Protein 4R62 (pdb70)

Secondary structure (DSSP, 8-state):
--HHHHHHHHHHHHHHHSPPTTEEEEEETTEEEEEEEEEE--TTSTTTT-EEEEEEE--TTTTTSPPEEEESS----TTB-TTSBB--GGGTTT--TT--HHHHHHHHHHHHHS--TTS-SSHHHHHHHHH-HHHHHHHHHHHHHHHH-/--EEEEEEETTS-EEEEEE-TT-BHHHHHHHHHHHH---GGGEEEEETTEEPPTT-BTGGGT--TT-EEEEEE-SS--

Radius of gyration: 20.95 Å; Cα contacts (8 Å, |Δi|>4): 422; chains: 2; bounding box: 38×42×64 Å

Organism: Saccharomyces cerevisiae (strain ATCC 204508 / S288c) (NCBI:txid559292)

Structure (mmCIF, N/CA/C/O backbone):
data_4R62
#
_entry.id   4R62
#
_cell.length_a   33.666
_cell.length_b   58.412
_cell.length_c   115.722
_cell.angle_alpha   90.00
_cell.angle_beta   90.00
_cell.angle_gamma   90.00
#
_symmetry.space_group_name_H-M   'P 21 21 21'
#
loop_
_entity.id
_entity.type
_entity.pdbx_description
1 polymer 'Ubiquitin-conjugating enzyme E2 2'
2 polymer 'Ubiquitin-40S ribosomal protein S27a'
3 non-polymer 'ACETATE ION'
4 water water
#
loop_
_atom_site.group_PDB
_atom_site.id
_atom_site.type_symbol
_atom_site.label_atom_id
_atom_site.label_alt_id
_atom_site.label_comp_id
_atom_site.label_asym_id
_atom_site.label_entity_id
_atom_site.label_seq_id
_atom_site.pdbx_PDB_ins_code
_atom_site.Cartn_x
_atom_site.Cartn_y
_atom_site.Cartn_z
_atom_site.occupancy
_atom_site.B_iso_or_equiv
_atom_site.auth_seq_id
_atom_site.auth_comp_id
_atom_site.auth_asym_id
_atom_site.auth_atom_id
_atom_site.pdbx_PDB_model_num
ATOM 1 N N . SER A 1 2 ? 5.494 -0.442 14.060 1.00 97.48 2 SER A N 1
ATOM 2 C CA . SER A 1 2 ? 5.742 -0.438 12.623 1.00 101.96 2 SER A CA 1
ATOM 3 C C . SER A 1 2 ? 5.346 0.890 11.963 1.00 105.40 2 SER A C 1
ATOM 4 O O . SER A 1 2 ? 4.736 1.755 12.604 1.00 103.58 2 SER A O 1
ATOM 7 N N . THR A 1 3 ? 5.691 1.018 10.678 1.00 101.26 3 THR A N 1
ATOM 8 C CA . THR A 1 3 ? 5.605 2.266 9.901 1.00 91.44 3 THR A CA 1
ATOM 9 C C . THR A 1 3 ? 4.300 3.075 9.994 1.00 91.40 3 THR A C 1
ATOM 10 O O . THR A 1 3 ? 3.212 2.511 10.106 1.00 92.58 3 THR A O 1
ATOM 14 N N . PRO A 1 4 ? 4.421 4.413 9.938 1.00 88.72 4 PRO A N 1
ATOM 15 C CA . PRO A 1 4 ? 3.317 5.381 9.848 1.00 87.45 4 PRO A CA 1
ATOM 16 C C . PRO A 1 4 ? 2.371 5.086 8.684 1.00 90.26 4 PRO A C 1
ATOM 17 O O . PRO A 1 4 ? 1.143 5.116 8.843 1.00 89.78 4 PRO A O 1
ATOM 21 N N . ALA A 1 5 ? 2.951 4.837 7.512 1.00 88.76 5 ALA A N 1
ATOM 22 C CA . ALA A 1 5 ? 2.183 4.449 6.338 1.00 81.55 5 ALA A CA 1
ATOM 23 C C . ALA A 1 5 ? 1.344 3.206 6.620 1.00 82.88 5 ALA A C 1
ATOM 24 O O . ALA A 1 5 ? 0.136 3.218 6.387 1.00 80.15 5 ALA A O 1
ATOM 26 N N . ARG A 1 6 ? 1.972 2.148 7.137 1.00 82.10 6 ARG A N 1
ATOM 27 C CA . ARG A 1 6 ? 1.246 0.921 7.469 1.00 82.43 6 ARG A CA 1
ATOM 28 C C . ARG A 1 6 ? 0.164 1.176 8.521 1.00 86.36 6 ARG A C 1
ATOM 29 O O . ARG A 1 6 ? -0.860 0.489 8.554 1.00 83.99 6 ARG A O 1
ATOM 37 N N . ARG A 1 7 ? 0.392 2.180 9.364 1.00 86.04 7 ARG A N 1
ATOM 38 C CA . ARG A 1 7 ? -0.553 2.537 10.414 1.00 85.81 7 ARG A CA 1
ATOM 39 C C . ARG A 1 7 ? -1.738 3.290 9.834 1.00 84.19 7 ARG A C 1
ATOM 40 O O . ARG A 1 7 ? -2.891 2.966 10.116 1.00 82.54 7 ARG A O 1
ATOM 42 N N . ARG A 1 8 ? -1.440 4.308 9.033 1.00 82.17 8 ARG A N 1
ATOM 43 C CA . ARG A 1 8 ? -2.455 5.051 8.310 1.00 80.44 8 ARG A CA 1
ATOM 44 C C . ARG A 1 8 ? -3.298 4.125 7.442 1.00 77.36 8 ARG A C 1
ATOM 45 O O . ARG A 1 8 ? -4.506 4.320 7.288 1.00 72.53 8 ARG A O 1
ATOM 53 N N . LEU A 1 9 ? -2.651 3.111 6.879 1.00 77.21 9 LEU A N 1
ATOM 54 C CA . LEU A 1 9 ? -3.317 2.242 5.924 1.00 77.83 9 LEU A CA 1
ATOM 55 C C . LEU A 1 9 ? -4.272 1.296 6.617 1.00 77.06 9 LEU A C 1
ATOM 56 O O . LEU A 1 9 ? -5.299 0.933 6.054 1.00 74.51 9 LEU A O 1
ATOM 61 N N . MET A 1 10 ? -3.950 0.910 7.844 1.00 77.70 10 MET A N 1
ATOM 62 C CA . MET A 1 10 ? -4.834 0.011 8.575 1.00 81.07 10 MET A CA 1
ATOM 63 C C . MET A 1 10 ? -6.082 0.768 9.053 1.00 80.38 10 MET A C 1
ATOM 64 O O . MET A 1 10 ? -7.175 0.210 9.108 1.00 77.08 10 MET A O 1
ATOM 69 N N . ARG A 1 11 ? -5.910 2.051 9.362 1.00 81.90 11 ARG A N 1
ATOM 70 C CA . ARG A 1 11 ? -7.041 2.953 9.575 1.00 79.21 11 ARG A CA 1
ATOM 71 C C . ARG A 1 11 ? -7.951 2.986 8.344 1.00 77.85 11 ARG A C 1
ATOM 72 O O . ARG A 1 11 ? -9.159 2.758 8.455 1.00 78.06 11 ARG A O 1
ATOM 80 N N . ASP A 1 12 ? -7.374 3.260 7.173 1.00 77.60 12 ASP A N 1
ATOM 81 C CA . ASP A 1 12 ? -8.149 3.280 5.931 1.00 71.42 12 ASP A CA 1
ATOM 82 C C . ASP A 1 12 ? -8.892 1.967 5.764 1.00 69.38 12 ASP A C 1
ATOM 83 O O . ASP A 1 12 ? -10.066 1.957 5.429 1.00 69.58 12 ASP A O 1
ATOM 88 N N . PHE A 1 13 ? -8.221 0.859 6.055 1.00 69.27 13 PHE A N 1
ATOM 89 C CA . PHE A 1 13 ? -8.851 -0.437 5.867 1.00 73.92 13 PHE A CA 1
ATOM 90 C C . PHE A 1 13 ? -10.030 -0.600 6.795 1.00 77.69 13 PHE A C 1
ATOM 91 O O . PHE A 1 13 ? -11.131 -0.933 6.345 1.00 77.99 13 PHE A O 1
ATOM 99 N N . LYS A 1 14 ? -9.784 -0.381 8.086 1.00 76.86 14 LYS A N 1
ATOM 100 C CA . LYS A 1 14 ? -10.828 -0.452 9.091 1.00 76.65 14 LYS A CA 1
ATOM 101 C C . LYS A 1 14 ? -12.008 0.385 8.625 1.00 77.45 14 LYS A C 1
ATOM 102 O O . LYS A 1 14 ? -13.153 -0.056 8.666 1.00 80.54 14 LYS A O 1
ATOM 104 N N . ARG A 1 15 ? -11.714 1.582 8.141 1.00 74.06 15 ARG A N 1
ATOM 105 C CA . ARG A 1 15 ? -12.737 2.411 7.526 1.00 77.71 15 ARG A CA 1
ATOM 106 C C . ARG A 1 15 ? -13.513 1.677 6.410 1.00 86.48 15 ARG A C 1
ATOM 107 O O . ARG A 1 15 ? -14.746 1.628 6.433 1.00 87.22 15 ARG A O 1
ATOM 115 N N . MET A 1 16 ? -12.806 1.096 5.445 1.00 80.41 16 MET A N 1
ATOM 116 C CA . MET A 1 16 ? -13.485 0.499 4.288 1.00 82.17 16 MET A CA 1
ATOM 117 C C . MET A 1 16 ? -14.219 -0.793 4.655 1.00 89.34 16 MET A C 1
ATOM 118 O O . MET A 1 16 ? -15.143 -1.231 3.951 1.00 89.22 16 MET A O 1
ATOM 123 N N . LYS A 1 17 ? -13.801 -1.394 5.764 1.00 87.17 17 LYS A N 1
ATOM 124 C CA . LYS A 1 17 ? -14.294 -2.698 6.171 1.00 84.48 17 LYS A CA 1
ATOM 125 C C . LYS A 1 17 ? -15.669 -2.586 6.841 1.00 93.04 17 LYS A C 1
ATOM 126 O O . LYS A 1 17 ? -16.466 -3.533 6.829 1.00 90.59 17 LYS A O 1
ATOM 132 N N . GLU A 1 18 ? -15.954 -1.422 7.416 1.00 91.08 18 GLU A N 1
ATOM 133 C CA . GLU A 1 18 ? -17.146 -1.277 8.250 1.00 92.99 18 GLU A CA 1
ATOM 134 C C . GLU A 1 18 ? -18.112 -0.201 7.752 1.00 92.49 18 GLU A C 1
ATOM 135 O O . GLU A 1 18 ? -19.332 -0.345 7.884 1.00 94.29 18 GLU A O 1
ATOM 141 N N . ASP A 1 19 ? -17.556 0.868 7.183 1.00 88.16 19 ASP A N 1
ATOM 142 C CA . ASP A 1 19 ? -18.333 2.037 6.777 1.00 90.50 19 ASP A CA 1
ATOM 143 C C . ASP A 1 19 ? -17.879 2.594 5.416 1.00 89.38 19 ASP A C 1
ATOM 144 O O . ASP A 1 19 ? -17.425 3.742 5.321 1.00 89.07 19 ASP A O 1
ATOM 146 N N . ALA A 1 20 ? -18.014 1.783 4.369 1.00 84.55 20 ALA A N 1
ATOM 147 C CA . ALA A 1 20 ? -17.554 2.158 3.033 1.00 85.46 20 ALA A CA 1
ATOM 148 C C . ALA A 1 20 ? -18.668 2.840 2.265 1.00 79.68 20 ALA A C 1
ATOM 149 O O . ALA A 1 20 ? -19.821 2.422 2.340 1.00 83.57 20 ALA A O 1
ATOM 151 N N . PRO A 1 21 ? -18.324 3.893 1.515 1.00 79.27 21 PRO A N 1
ATOM 152 C CA . PRO A 1 21 ? -19.282 4.679 0.732 1.00 75.44 21 PRO A CA 1
ATOM 153 C C . PRO A 1 21 ? -20.007 3.778 -0.240 1.00 79.34 21 PRO A C 1
ATOM 154 O O . PRO A 1 21 ? -19.519 2.684 -0.545 1.00 79.22 21 PRO A O 1
ATOM 158 N N . PRO A 1 22 ? -21.170 4.222 -0.717 1.00 77.92 22 PRO A N 1
ATOM 159 C CA . PRO A 1 22 ? -22.003 3.402 -1.595 1.00 76.83 22 PRO A CA 1
ATOM 160 C C . PRO A 1 22 ? -21.381 3.243 -2.979 1.00 75.12 22 PRO A C 1
ATOM 161 O O . PRO A 1 22 ? -20.886 4.215 -3.548 1.00 78.86 22 PRO A O 1
ATOM 165 N N . GLY A 1 23 ? -21.407 2.028 -3.513 1.00 74.43 23 GLY A N 1
ATOM 166 C CA . GLY A 1 23 ? -20.916 1.797 -4.860 1.00 74.20 23 GLY A CA 1
ATOM 167 C C . GLY A 1 23 ? -19.405 1.705 -4.972 1.00 70.65 23 GLY A C 1
ATOM 168 O O . GLY A 1 23 ? -18.861 1.591 -6.073 1.00 67.46 23 GLY A O 1
ATOM 169 N N . VAL A 1 24 ? -18.711 1.787 -3.838 1.00 70.62 24 VAL A N 1
ATOM 170 C CA . VAL A 1 24 ? -17.264 1.621 -3.851 1.00 68.16 24 VAL A CA 1
ATOM 171 C C . VAL A 1 24 ? -16.787 0.650 -2.769 1.00 69.37 24 VAL A C 1
ATOM 172 O O . VAL A 1 24 ? -17.408 0.519 -1.720 1.00 74.78 24 VAL A O 1
ATOM 176 N N . SER A 1 25 ? -15.692 -0.050 -3.043 1.00 65.07 25 SER A N 1
ATOM 177 C CA . SER A 1 25 ? -15.126 -0.969 -2.073 1.00 64.47 25 SER A CA 1
ATOM 178 C C . SER A 1 25 ? -13.658 -1.149 -2.396 1.00 64.47 25 SER A C 1
ATOM 179 O O . SER A 1 25 ? -13.228 -0.849 -3.503 1.00 66.51 25 SER A O 1
ATOM 182 N N . ALA A 1 26 ? -12.894 -1.655 -1.434 1.00 67.58 26 ALA A N 1
ATOM 183 C CA . ALA A 1 26 ? -11.456 -1.786 -1.597 1.00 58.43 26 ALA A CA 1
ATOM 184 C C . ALA A 1 26 ? -10.865 -2.592 -0.454 1.00 68.57 26 ALA A C 1
ATOM 185 O O . ALA A 1 26 ? -11.403 -2.596 0.651 1.00 70.27 26 ALA A O 1
ATOM 187 N N . SER A 1 27 ? -9.754 -3.273 -0.711 1.00 67.34 27 SER A N 1
ATOM 188 C CA . SER A 1 27 ? -9.081 -4.038 0.334 1.00 72.86 27 SER A CA 1
ATOM 189 C C . SER A 1 27 ? -7.677 -4.392 -0.107 1.00 69.87 27 SER A C 1
ATOM 190 O O . SER A 1 27 ? -7.455 -4.666 -1.280 1.00 64.92 27 SER A O 1
ATOM 193 N N . PRO A 1 28 ? -6.719 -4.377 0.833 1.00 70.68 28 PRO A N 1
ATOM 194 C CA . PRO A 1 28 ? -5.358 -4.829 0.529 1.00 69.10 28 PRO A CA 1
ATOM 195 C C . PRO A 1 28 ? -5.327 -6.274 0.111 1.00 67.75 28 PRO A C 1
ATOM 196 O O . PRO A 1 28 ? -6.304 -6.996 0.245 1.00 72.46 28 PRO A O 1
ATOM 200 N N . LEU A 1 29 ? -4.190 -6.693 -0.408 1.00 69.40 29 LEU A N 1
ATOM 201 C CA . LEU A 1 29 ? -3.946 -8.100 -0.615 1.00 74.47 29 LEU A CA 1
ATOM 202 C C . LEU A 1 29 ? -3.652 -8.695 0.763 1.00 78.40 29 LEU A C 1
ATOM 203 O O . LEU A 1 29 ? -3.214 -7.974 1.656 1.00 78.26 29 LEU A O 1
ATOM 208 N N . PRO A 1 30 ? -3.890 -10.007 0.944 1.00 80.30 30 PRO A N 1
ATOM 209 C CA . PRO A 1 30 ? -3.744 -10.629 2.268 1.00 82.01 30 PRO A CA 1
ATOM 210 C C . PRO A 1 30 ? -2.361 -10.390 2.852 1.00 82.65 30 PRO A C 1
ATOM 211 O O . PRO A 1 30 ? -2.217 -10.090 4.040 1.00 83.46 30 PRO A O 1
ATOM 215 N N . ASP A 1 31 ? -1.360 -10.493 1.985 1.00 83.00 31 ASP A N 1
ATOM 216 C CA . ASP A 1 31 ? 0.039 -10.505 2.385 1.00 84.74 31 ASP A CA 1
ATOM 217 C C . ASP A 1 31 ? 0.834 -9.265 1.965 1.00 84.79 31 ASP A C 1
ATOM 218 O O . ASP A 1 31 ? 2.068 -9.281 2.003 1.00 85.61 31 ASP A O 1
ATOM 223 N N . ASN A 1 32 ? 0.145 -8.200 1.559 1.00 78.10 32 ASN A N 1
ATOM 224 C CA . ASN A 1 32 ? 0.823 -6.969 1.142 1.00 74.35 32 ASN A CA 1
ATOM 225 C C . ASN A 1 32 ? -0.115 -5.778 1.244 1.00 76.30 32 ASN A C 1
ATOM 226 O O . ASN A 1 32 ? -0.948 -5.568 0.362 1.00 72.01 32 ASN A O 1
ATOM 231 N N . VAL A 1 33 ? 0.040 -4.995 2.314 1.00 69.20 33 VAL A N 1
ATOM 232 C CA . VAL A 1 33 ? -0.907 -3.946 2.652 1.00 67.02 33 VAL A CA 1
ATOM 233 C C . VAL A 1 33 ? -0.664 -2.709 1.808 1.00 67.01 33 VAL A C 1
ATOM 234 O O . VAL A 1 33 ? -1.475 -1.789 1.796 1.00 71.11 33 VAL A O 1
ATOM 238 N N . MET A 1 34 ? 0.451 -2.690 1.086 1.00 68.08 34 MET A N 1
ATOM 239 C CA . MET A 1 34 ? 0.770 -1.563 0.208 1.00 65.14 34 MET A CA 1
ATOM 240 C C . MET A 1 34 ? 0.042 -1.607 -1.147 1.00 65.29 34 MET A C 1
ATOM 241 O O . MET A 1 34 ? 0.123 -0.651 -1.927 1.00 66.68 34 MET A O 1
ATOM 246 N N . VAL A 1 35 ? -0.649 -2.711 -1.436 1.00 65.95 35 VAL A N 1
ATOM 247 C CA . VAL A 1 35 ? -1.365 -2.859 -2.709 1.00 60.86 35 VAL A CA 1
ATOM 248 C C . VAL A 1 35 ? -2.827 -3.262 -2.485 1.00 61.11 35 VAL A C 1
ATOM 249 O O . VAL A 1 35 ? -3.108 -4.224 -1.784 1.00 63.00 35 VAL A O 1
ATOM 253 N N . TRP A 1 36 ? -3.749 -2.534 -3.101 1.00 56.23 36 TRP A N 1
ATOM 254 C CA . TRP A 1 36 ? -5.167 -2.734 -2.859 1.00 60.19 36 TRP A CA 1
ATOM 255 C C . TRP A 1 36 ? -5.900 -2.916 -4.166 1.00 62.20 36 TRP A C 1
ATOM 256 O O . TRP A 1 36 ? -5.629 -2.204 -5.138 1.00 59.28 36 TRP A O 1
ATOM 267 N N . ASN A 1 37 ? -6.839 -3.857 -4.185 1.00 61.07 37 ASN A N 1
ATOM 268 C CA . ASN A 1 37 ? -7.861 -3.869 -5.216 1.00 57.36 37 ASN A CA 1
ATOM 269 C C . ASN A 1 37 ? -8.986 -2.959 -4.806 1.00 60.91 37 ASN A C 1
ATOM 270 O O . ASN A 1 37 ? -9.297 -2.873 -3.625 1.00 59.04 37 ASN A O 1
ATOM 275 N N . ALA A 1 38 ? -9.587 -2.269 -5.776 1.00 60.07 38 ALA A N 1
ATOM 276 C CA . ALA A 1 38 ? -10.778 -1.473 -5.514 1.00 58.06 38 ALA A CA 1
ATOM 277 C C . ALA A 1 38 ? -11.787 -1.671 -6.617 1.00 58.82 38 ALA A C 1
ATOM 278 O O . ALA A 1 38 ? -11.457 -2.167 -7.693 1.00 57.76 38 ALA A O 1
ATOM 280 N N . MET A 1 39 ? -13.016 -1.239 -6.359 1.00 58.44 39 MET A N 1
ATOM 281 C CA . MET A 1 39 ? -14.024 -1.254 -7.397 1.00 61.67 39 MET A CA 1
ATOM 282 C C . MET A 1 39 ? -14.982 -0.106 -7.189 1.00 62.27 39 MET A C 1
ATOM 283 O O . MET A 1 39 ? -15.362 0.194 -6.053 1.00 62.74 39 MET A O 1
ATOM 288 N N . ILE A 1 40 ? -15.337 0.552 -8.287 1.00 56.70 40 ILE A N 1
ATOM 289 C CA . ILE A 1 40 ? -16.350 1.580 -8.274 1.00 58.91 40 ILE A CA 1
ATOM 290 C C . ILE A 1 40 ? -17.458 1.168 -9.237 1.00 62.08 40 ILE A C 1
ATOM 291 O O . ILE A 1 40 ? -17.194 0.740 -10.353 1.00 64.08 40 ILE A O 1
ATOM 296 N N . ILE A 1 41 ? -18.702 1.249 -8.786 1.00 67.38 41 ILE A N 1
ATOM 297 C CA . ILE A 1 41 ? -19.828 0.896 -9.638 1.00 60.95 41 ILE A CA 1
ATOM 298 C C . ILE A 1 41 ? -20.283 2.140 -10.371 1.00 59.36 41 ILE A C 1
ATOM 299 O O . ILE A 1 41 ? -20.348 3.215 -9.785 1.00 67.19 41 ILE A O 1
ATOM 304 N N . GLY A 1 42 ? -20.588 2.002 -11.657 1.00 60.65 42 GLY A N 1
ATOM 305 C CA . GLY A 1 42 ? -21.101 3.113 -12.433 1.00 62.04 42 GLY A CA 1
ATOM 306 C C . GLY A 1 42 ? -22.373 3.628 -11.804 1.00 65.59 42 GLY A C 1
ATOM 307 O O . GLY A 1 42 ? -23.368 2.910 -11.744 1.00 69.78 42 GLY A O 1
ATOM 308 N N . PRO A 1 43 ? -22.336 4.863 -11.300 1.00 69.21 43 PRO A N 1
ATOM 309 C CA . PRO A 1 43 ? -23.460 5.459 -10.578 1.00 70.31 43 PRO A CA 1
ATOM 310 C C . PRO A 1 43 ? -24.696 5.557 -11.465 1.00 66.03 43 PRO A C 1
ATOM 311 O O . PRO A 1 43 ? -24.556 5.559 -12.675 1.00 66.96 43 PRO A O 1
ATOM 315 N N . ALA A 1 44 ? -25.885 5.635 -10.872 1.00 75.38 44 ALA A N 1
ATOM 316 C CA . ALA A 1 44 ? -27.133 5.723 -11.644 1.00 75.64 44 ALA A CA 1
ATOM 317 C C . ALA A 1 44 ? -27.253 7.017 -12.451 1.00 69.72 44 ALA A C 1
ATOM 318 O O . ALA A 1 44 ? -26.685 8.037 -12.080 1.00 73.93 44 ALA A O 1
ATOM 320 N N . ASP A 1 45 ? -27.971 6.944 -13.570 1.00 75.13 45 ASP A N 1
ATOM 321 C CA . ASP A 1 45 ? -28.244 8.101 -14.436 1.00 77.27 45 ASP A CA 1
ATOM 322 C C . ASP A 1 45 ? -27.001 8.739 -15.066 1.00 80.62 45 ASP A C 1
ATOM 323 O O . ASP A 1 45 ? -27.003 9.923 -15.434 1.00 74.72 45 ASP A O 1
ATOM 328 N N . THR A 1 46 ? -25.939 7.949 -15.175 1.00 72.45 46 THR A N 1
ATOM 329 C CA . THR A 1 46 ? -24.787 8.338 -15.954 1.00 70.30 46 THR A CA 1
ATOM 330 C C . THR A 1 46 ? -24.689 7.253 -16.996 1.00 68.85 46 THR A C 1
ATOM 331 O O . THR A 1 46 ? -25.155 6.136 -16.759 1.00 71.66 46 THR A O 1
ATOM 335 N N . PRO A 1 47 ? -24.083 7.558 -18.152 1.00 67.26 47 PRO A N 1
ATOM 336 C CA . PRO A 1 47 ? -23.845 6.511 -19.155 1.00 60.95 47 PRO A CA 1
ATOM 337 C C . PRO A 1 47 ? -23.075 5.303 -18.601 1.00 65.53 47 PRO A C 1
ATOM 338 O O . PRO A 1 47 ? -23.145 4.230 -19.200 1.00 60.30 47 PRO A O 1
ATOM 342 N N . TYR A 1 48 ? -22.384 5.480 -17.470 1.00 60.51 48 TYR A N 1
ATOM 343 C CA . TYR A 1 48 ? -21.544 4.449 -16.876 1.00 62.87 48 TYR A CA 1
ATOM 344 C C . TYR A 1 48 ? -22.340 3.496 -15.980 1.00 69.07 48 TYR A C 1
ATOM 345 O O . TYR A 1 48 ? -21.780 2.534 -15.432 1.00 62.23 48 TYR A O 1
ATOM 354 N N . GLU A 1 49 ? -23.638 3.775 -15.846 1.00 65.08 49 GLU A N 1
ATOM 355 C CA . GLU A 1 49 ? -24.523 3.054 -14.933 1.00 68.48 49 GLU A CA 1
ATOM 356 C C . GLU A 1 49 ? -24.325 1.539 -14.877 1.00 66.66 49 GLU A C 1
ATOM 357 O O . GLU A 1 49 ? -24.470 0.843 -15.878 1.00 67.25 49 GLU A O 1
ATOM 363 N N . ASP A 1 50 ? -23.983 1.049 -13.688 1.00 68.33 50 ASP A N 1
ATOM 364 C CA . ASP A 1 50 ? -23.894 -0.390 -13.399 1.00 68.02 50 ASP A CA 1
ATOM 365 C C . ASP A 1 50 ? -22.631 -1.054 -13.902 1.00 66.32 50 ASP A C 1
ATOM 366 O O . ASP A 1 50 ? -22.486 -2.261 -13.763 1.00 64.35 50 ASP A O 1
ATOM 371 N N . GLY A 1 51 ? -21.717 -0.289 -14.488 1.00 60.97 51 GLY A N 1
ATOM 372 C CA . GLY A 1 51 ? -20.425 -0.871 -14.819 1.00 62.29 51 GLY A CA 1
ATOM 373 C C . GLY A 1 51 ? -19.704 -1.243 -13.542 1.00 62.64 51 GLY A C 1
ATOM 374 O O . GLY A 1 51 ? -19.953 -0.651 -12.484 1.00 66.59 51 GLY A O 1
ATOM 375 N N . THR A 1 52 ? -18.808 -2.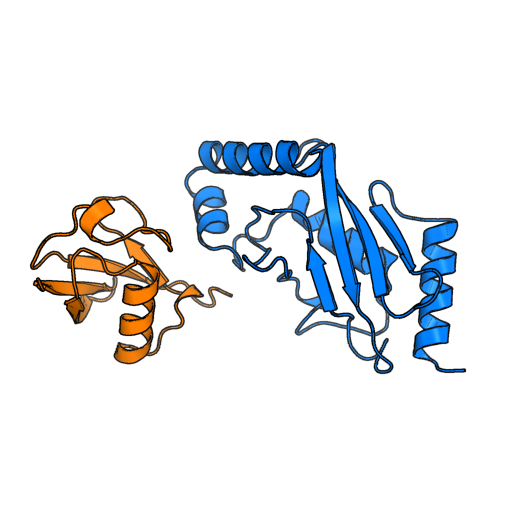217 -13.612 1.00 64.77 52 THR A N 1
ATOM 376 C CA . THR A 1 52 ? -18.041 -2.593 -12.438 1.00 61.40 52 THR A CA 1
ATOM 377 C C . THR A 1 52 ? -16.577 -2.357 -12.706 1.00 64.81 52 THR A C 1
ATOM 378 O O . THR A 1 52 ? -15.846 -3.253 -13.135 1.00 67.39 52 THR A O 1
ATOM 382 N N . PHE A 1 53 ? -16.146 -1.139 -12.443 1.00 62.49 53 PHE A N 1
ATOM 383 C CA . PHE A 1 53 ? -14.816 -0.728 -12.834 1.00 61.64 53 PHE A CA 1
ATOM 384 C C . PHE A 1 53 ? -13.790 -0.985 -11.733 1.00 63.13 53 PHE A C 1
ATOM 385 O O . PHE A 1 53 ? -13.851 -0.410 -10.641 1.00 64.33 53 PHE A O 1
ATOM 393 N N . ARG A 1 54 ? -12.863 -1.880 -12.030 1.00 60.55 54 ARG A N 1
ATOM 394 C CA . ARG A 1 54 ? -11.846 -2.278 -11.077 1.00 61.49 54 ARG A CA 1
ATOM 395 C C . ARG A 1 54 ? -10.658 -1.341 -11.177 1.00 62.14 54 ARG A C 1
ATOM 396 O O . ARG A 1 54 ? -10.326 -0.884 -12.271 1.00 56.27 54 ARG A O 1
ATOM 404 N N . LEU A 1 55 ? -10.033 -1.061 -10.031 1.00 59.70 55 LEU A N 1
ATOM 405 C CA . LEU A 1 55 ? -8.846 -0.213 -9.959 1.00 58.93 55 LEU A CA 1
ATOM 406 C C . LEU A 1 55 ? -7.736 -0.881 -9.168 1.00 58.35 55 LEU A C 1
ATOM 407 O O . LEU A 1 55 ? -7.974 -1.865 -8.483 1.00 57.85 55 LEU A O 1
ATOM 412 N N . LEU A 1 56 ? -6.533 -0.318 -9.236 1.00 55.02 56 LEU A N 1
ATOM 413 C CA . LEU A 1 56 ? -5.440 -0.772 -8.393 1.00 57.69 56 LEU A CA 1
ATOM 414 C C . LEU A 1 56 ? -4.829 0.413 -7.645 1.00 63.39 56 LEU A C 1
ATOM 415 O O . LEU A 1 56 ? -4.440 1.402 -8.254 1.00 57.90 56 LEU A O 1
ATOM 420 N N . LEU A 1 57 ? -4.734 0.308 -6.323 1.00 61.58 57 LEU A N 1
ATOM 421 C CA . LEU A 1 57 ? -4.092 1.347 -5.524 1.00 61.50 57 LEU A CA 1
ATOM 422 C C . LEU A 1 57 ? -2.740 0.825 -5.054 1.00 61.95 57 LEU A C 1
ATOM 423 O O . LEU A 1 57 ? -2.662 -0.257 -4.475 1.00 59.97 57 LEU A O 1
ATOM 428 N N . GLU A 1 58 ? -1.683 1.590 -5.282 1.00 61.57 58 GLU A N 1
ATOM 429 C CA . GLU A 1 58 ? -0.346 1.180 -4.848 1.00 68.70 58 GLU A CA 1
ATOM 430 C C . GLU A 1 58 ? 0.262 2.229 -3.917 1.00 64.57 58 GLU A C 1
ATOM 431 O O . GLU A 1 58 ? 0.335 3.403 -4.264 1.00 66.23 58 GLU A O 1
ATOM 437 N N . PHE A 1 59 ? 0.701 1.800 -2.741 1.00 67.01 59 PHE A N 1
ATOM 438 C CA . PHE A 1 59 ? 1.253 2.719 -1.762 1.00 63.64 59 PHE A CA 1
ATOM 439 C C . PHE A 1 59 ? 2.732 2.410 -1.535 1.00 73.62 59 PHE A C 1
ATOM 440 O O . PHE A 1 59 ? 3.225 1.347 -1.919 1.00 65.91 59 PHE A O 1
ATOM 448 N N . ASP A 1 60 ? 3.438 3.366 -0.937 1.00 72.07 60 ASP A N 1
ATOM 449 C CA . ASP A 1 60 ? 4.777 3.130 -0.413 1.00 77.83 60 ASP A CA 1
ATOM 450 C C . ASP A 1 60 ? 4.889 3.883 0.899 1.00 77.67 60 ASP A C 1
ATOM 451 O O . ASP A 1 60 ? 3.931 4.524 1.331 1.00 76.54 60 ASP A O 1
ATOM 456 N N . GLU A 1 61 ? 6.061 3.834 1.514 1.00 81.14 61 GLU A N 1
ATOM 457 C CA . GLU A 1 61 ? 6.242 4.397 2.848 1.00 81.28 61 GLU A CA 1
ATOM 458 C C . GLU A 1 61 ? 6.057 5.912 2.977 1.00 78.21 61 GLU A C 1
ATOM 459 O O . GLU A 1 61 ? 5.858 6.414 4.081 1.00 85.59 61 GLU A O 1
ATOM 465 N N . GLU A 1 62 ? 6.107 6.632 1.860 1.00 77.48 62 GLU A N 1
ATOM 466 C CA . GLU A 1 62 ? 5.854 8.078 1.859 1.00 81.49 62 GLU A CA 1
ATOM 467 C C . GLU A 1 62 ? 4.387 8.429 2.166 1.00 80.54 62 GLU A C 1
ATOM 468 O O . GLU A 1 62 ? 4.064 9.587 2.442 1.00 78.51 62 GLU A O 1
ATOM 474 N N . TYR A 1 63 ? 3.502 7.438 2.097 1.00 73.72 63 TYR A N 1
ATOM 475 C CA . TYR A 1 63 ? 2.103 7.648 2.453 1.00 72.56 63 TYR A CA 1
ATOM 476 C C . TYR A 1 63 ? 2.0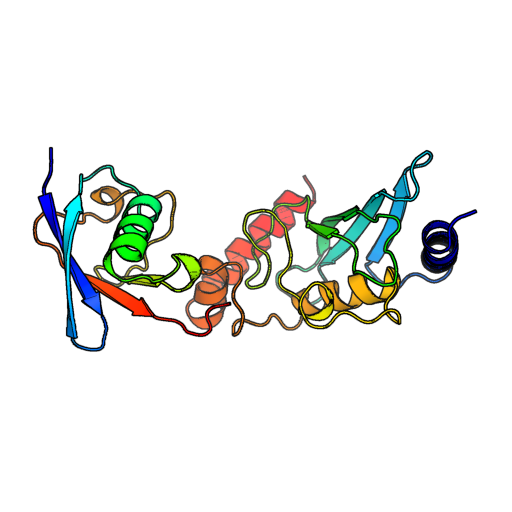09 7.951 3.947 1.00 72.27 63 TYR A C 1
ATOM 477 O O . TYR A 1 63 ? 2.654 7.287 4.751 1.00 77.04 63 TYR A O 1
ATOM 486 N N . PRO A 1 64 ? 1.176 8.923 4.338 1.00 73.45 64 PRO A N 1
ATOM 487 C CA . PRO A 1 64 ? 0.270 9.763 3.551 1.00 69.92 64 PRO A CA 1
ATOM 488 C C . PRO A 1 64 ? 0.801 11.141 3.172 1.00 73.45 64 PRO A C 1
ATOM 489 O O . PRO A 1 64 ? -0.002 12.058 3.029 1.00 77.09 64 PRO A O 1
ATOM 493 N N . ASN A 1 65 ? 2.109 11.289 2.998 1.00 77.22 65 ASN A N 1
ATOM 494 C CA . ASN A 1 65 ? 2.679 12.567 2.582 1.00 69.61 65 ASN A CA 1
ATOM 495 C C . ASN A 1 65 ? 2.726 12.671 1.066 1.00 75.10 65 ASN A C 1
ATOM 496 O O . ASN A 1 65 ? 2.941 13.750 0.511 1.00 76.57 65 ASN A O 1
ATOM 501 N N . LYS A 1 66 ? 2.542 11.532 0.406 1.00 73.24 66 LYS A N 1
ATOM 502 C CA . LYS A 1 66 ? 2.408 11.471 -1.047 1.00 74.90 66 LYS A CA 1
ATOM 503 C C . LYS A 1 66 ? 1.196 10.596 -1.358 1.00 73.99 66 LYS A C 1
ATOM 504 O O . LYS A 1 66 ? 0.946 9.615 -0.655 1.00 70.84 66 LYS A O 1
ATOM 506 N N . PRO A 1 67 ? 0.427 10.942 -2.402 1.00 70.23 67 PRO A N 1
ATOM 507 C CA . PRO A 1 67 ? -0.751 10.134 -2.750 1.00 70.17 67 PRO A CA 1
ATOM 508 C C . PRO A 1 67 ? -0.330 8.727 -3.162 1.00 66.97 67 PRO A C 1
ATOM 509 O O . PRO A 1 67 ? 0.845 8.509 -3.425 1.00 64.53 67 PRO A O 1
ATOM 513 N N . PRO A 1 68 ? -1.270 7.771 -3.200 1.00 63.62 68 PRO A N 1
ATOM 514 C CA . PRO A 1 68 ? -0.861 6.500 -3.783 1.00 63.36 68 PRO A CA 1
ATOM 515 C C . PRO A 1 68 ? -0.921 6.637 -5.302 1.00 65.62 68 PRO A C 1
ATOM 516 O O . PRO A 1 68 ? -1.468 7.613 -5.833 1.00 58.00 68 PRO A O 1
ATOM 520 N N . HIS A 1 69 ? -0.377 5.652 -5.992 1.00 66.40 69 HIS A N 1
ATOM 521 C CA . HIS A 1 69 ? -0.530 5.575 -7.428 1.00 65.60 69 HIS A CA 1
ATOM 522 C C . HIS A 1 69 ? -1.787 4.753 -7.675 1.00 67.94 69 HIS A C 1
ATOM 523 O O . HIS A 1 69 ? -1.975 3.687 -7.079 1.00 64.55 69 HIS A O 1
ATOM 530 N N . VAL A 1 70 ? -2.674 5.256 -8.519 1.00 63.29 70 VAL A N 1
ATOM 531 C CA . VAL A 1 70 ? -3.881 4.514 -8.786 1.00 59.55 70 VAL A CA 1
ATOM 532 C C . VAL A 1 70 ? -4.203 4.500 -10.279 1.00 64.69 70 VAL A C 1
ATOM 533 O O . VAL A 1 70 ? -3.956 5.464 -10.993 1.00 62.60 70 VAL A O 1
ATOM 537 N N . LYS A 1 71 ? -4.722 3.380 -10.754 1.00 58.40 71 LYS A N 1
ATOM 538 C CA . LYS A 1 71 ? -5.128 3.287 -12.136 1.00 61.67 71 LYS A CA 1
ATOM 539 C C . LYS A 1 71 ? -6.244 2.269 -12.236 1.00 58.46 71 LYS A C 1
ATOM 540 O O . LYS A 1 71 ? -6.329 1.352 -11.413 1.00 59.71 71 LYS A O 1
ATOM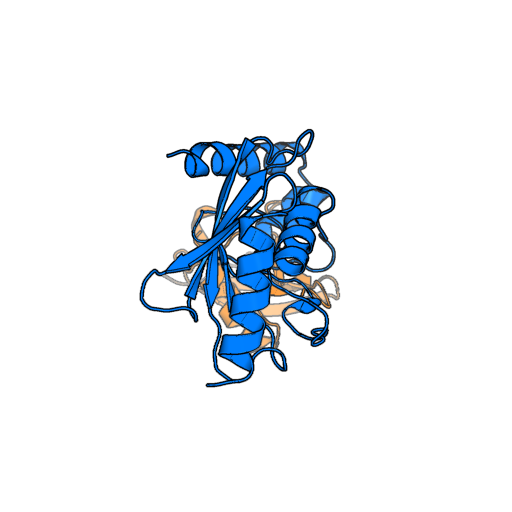 546 N N . PHE A 1 72 ? -7.113 2.461 -13.223 1.00 55.52 72 PHE A N 1
ATOM 547 C CA . PHE A 1 72 ? -8.135 1.480 -13.554 1.00 61.32 72 PHE A CA 1
ATOM 548 C C . PHE A 1 72 ? -7.472 0.278 -14.206 1.00 61.27 72 PHE A C 1
ATOM 549 O O . PHE A 1 72 ? -6.524 0.438 -14.953 1.00 57.26 72 PHE A O 1
ATOM 557 N N . LEU A 1 73 ? -7.977 -0.912 -13.885 1.00 65.18 73 LEU A N 1
ATOM 558 C CA . LEU A 1 73 ? -7.588 -2.170 -14.504 1.00 59.60 73 LEU A CA 1
ATOM 559 C C . LEU A 1 73 ? -8.646 -2.525 -15.530 1.00 65.16 73 LEU A C 1
ATOM 560 O O . LEU A 1 73 ? -8.414 -3.330 -16.422 1.00 68.03 73 LEU A O 1
ATOM 565 N N . SER A 1 74 ? -9.825 -1.938 -15.387 1.00 64.46 74 SER A N 1
ATOM 566 C CA . SER A 1 74 ? -10.856 -2.084 -16.398 1.00 59.27 74 SER A CA 1
ATOM 567 C C . SER A 1 74 ? -10.621 -1.100 -17.532 1.00 65.17 74 SER A C 1
ATOM 568 O O . SER A 1 74 ? -10.168 0.024 -17.301 1.00 65.50 74 SER A O 1
ATOM 571 N N . GLU A 1 75 ? -10.931 -1.545 -18.748 1.00 59.91 75 GLU A N 1
ATOM 572 C CA . GLU A 1 75 ? -10.994 -0.705 -19.932 1.00 60.82 75 GLU A CA 1
ATOM 573 C C . GLU A 1 75 ? -11.908 0.475 -19.670 1.00 63.18 75 GLU A C 1
ATOM 574 O O . GLU A 1 75 ? -13.058 0.286 -19.273 1.00 64.89 75 GLU A O 1
ATOM 576 N N . MET A 1 76 ? -11.410 1.686 -19.892 1.00 57.66 76 MET A N 1
ATOM 577 C CA . MET A 1 76 ? -12.190 2.885 -19.626 1.00 59.89 76 MET A CA 1
ATOM 578 C C . MET A 1 76 ? -12.286 3.782 -20.844 1.00 65.31 76 MET A C 1
ATOM 579 O O . MET A 1 76 ? -11.445 3.722 -21.736 1.00 70.79 76 MET A O 1
ATOM 584 N N . PHE A 1 77 ? -13.336 4.596 -20.879 1.00 65.05 77 PHE A N 1
ATOM 585 C CA . PHE A 1 77 ? -13.513 5.608 -21.896 1.00 63.86 77 PHE A CA 1
ATOM 586 C C . PHE A 1 77 ? -14.140 6.765 -21.183 1.00 63.28 77 PHE A C 1
ATOM 587 O O . PHE A 1 77 ? -15.346 6.791 -20.965 1.00 61.51 77 PHE A O 1
ATOM 595 N N . HIS A 1 78 ? -13.296 7.718 -20.805 1.00 63.57 78 HIS A N 1
ATOM 596 C CA . HIS A 1 78 ? -13.691 8.806 -19.932 1.00 62.90 78 HIS A CA 1
ATOM 597 C C . HIS A 1 78 ? -12.686 9.916 -20.132 1.00 62.07 78 HIS A C 1
ATOM 598 O O . HIS A 1 78 ?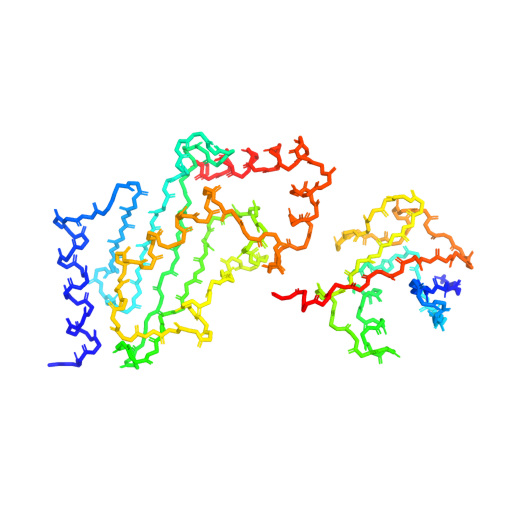 -11.483 9.663 -20.240 1.00 59.56 78 HIS A O 1
ATOM 605 N N . PRO A 1 79 ? -13.179 11.147 -20.209 1.00 60.05 79 PRO A N 1
ATOM 606 C CA . PRO A 1 79 ? -12.283 12.222 -20.643 1.00 65.83 79 PRO A CA 1
ATOM 607 C C . PRO A 1 79 ? -11.121 12.443 -19.684 1.00 65.39 79 PRO A C 1
ATOM 608 O O . PRO A 1 79 ? -10.082 12.956 -20.124 1.00 63.91 79 PRO A O 1
ATOM 612 N N . ASN A 1 80 ? -11.288 12.058 -18.417 1.00 54.58 80 ASN A N 1
ATOM 613 C CA . ASN A 1 80 ? -10.253 12.255 -17.407 1.00 60.78 80 ASN A CA 1
ATOM 614 C C . ASN A 1 80 ? -9.441 10.994 -17.035 1.00 56.83 80 ASN A C 1
ATOM 615 O O . ASN A 1 80 ? -8.761 10.987 -16.019 1.00 57.22 80 ASN A O 1
ATOM 620 N N . VAL A 1 81 ? -9.536 9.928 -17.823 1.00 55.28 81 VAL A N 1
ATOM 621 C CA . VAL A 1 81 ? -8.696 8.738 -17.618 1.00 58.37 81 VAL A CA 1
ATOM 622 C C . VAL A 1 81 ? -7.792 8.526 -18.812 1.00 61.50 81 VAL A C 1
ATOM 623 O O . VAL A 1 81 ? -8.274 8.475 -19.948 1.00 61.27 81 VAL A O 1
ATOM 627 N N . TYR A 1 82 ? -6.486 8.386 -18.573 1.00 63.63 82 TYR A N 1
ATOM 628 C CA . TYR A 1 82 ? -5.551 8.148 -19.679 1.00 59.91 82 TYR A CA 1
ATOM 629 C C . TYR A 1 82 ? -5.755 6.776 -20.269 1.00 60.07 82 TYR A C 1
ATOM 630 O O . TYR A 1 82 ? -6.472 5.932 -19.716 1.00 62.00 82 TYR A O 1
ATOM 639 N N . ALA A 1 83 ? -5.072 6.544 -21.373 1.00 56.37 83 ALA A N 1
ATOM 640 C CA . ALA A 1 83 ? -5.169 5.272 -22.073 1.00 62.78 83 ALA A CA 1
ATOM 641 C C . ALA A 1 83 ? -4.618 4.163 -21.204 1.00 67.33 83 ALA A C 1
ATOM 642 O O . ALA A 1 83 ? -5.080 3.020 -21.289 1.00 68.37 83 ALA A O 1
ATOM 644 N N . ASN A 1 84 ? -3.636 4.499 -20.364 1.00 63.14 84 ASN A N 1
ATOM 645 C CA . ASN A 1 84 ? -2.994 3.492 -19.517 1.00 63.29 84 ASN A CA 1
ATOM 646 C C . ASN A 1 84 ? -3.723 3.270 -18.200 1.00 64.35 84 ASN A C 1
ATOM 647 O O . ASN A 1 84 ? -3.239 2.558 -17.328 1.00 62.43 84 ASN A O 1
ATOM 652 N N . GLY A 1 85 ? -4.895 3.880 -18.066 1.00 64.67 85 GLY A N 1
ATOM 653 C CA . GLY A 1 85 ? -5.751 3.591 -16.935 1.00 61.35 85 GLY A CA 1
ATOM 654 C C . GLY A 1 85 ? -5.600 4.574 -15.804 1.00 60.77 85 GLY A C 1
ATOM 655 O O . GLY A 1 85 ? -6.443 4.620 -14.907 1.00 62.98 85 GLY A O 1
ATOM 656 N N . GLU A 1 86 ? -4.519 5.347 -15.833 1.00 61.63 86 GLU A N 1
ATOM 657 C CA . GLU A 1 86 ? -4.256 6.344 -14.792 1.00 58.54 86 GLU A CA 1
ATOM 658 C C . GLU A 1 86 ? -5.277 7.456 -14.884 1.00 62.48 86 GLU A C 1
ATOM 659 O O . GLU A 1 86 ? -5.933 7.627 -15.919 1.00 59.43 86 GLU A O 1
ATOM 665 N N . ILE A 1 87 ? -5.382 8.231 -13.811 1.00 60.64 87 ILE A N 1
ATOM 666 C CA . ILE A 1 87 ? -6.471 9.176 -13.663 1.00 60.98 87 ILE A CA 1
ATOM 667 C C . ILE A 1 87 ? -6.028 10.617 -13.454 1.00 65.35 87 ILE A C 1
ATOM 668 O O . ILE A 1 87 ? -5.273 10.928 -12.538 1.00 65.94 87 ILE A O 1
ATOM 673 N N . LYS A 1 88 ? -6.521 11.509 -14.301 1.00 67.68 88 LYS A N 1
ATOM 674 C CA . LYS A 1 88 ? -6.162 12.911 -14.177 1.00 69.89 88 LYS A CA 1
ATOM 675 C C . LYS A 1 88 ? -7.087 13.621 -13.207 1.00 68.49 88 LYS A C 1
ATOM 676 O O . LYS A 1 88 ? -8.064 14.241 -13.609 1.00 69.27 88 LYS A O 1
ATOM 682 N N . LEU A 1 89 ? -6.742 13.525 -11.931 1.00 71.87 89 LEU A N 1
ATOM 683 C CA . LEU A 1 89 ? -7.493 14.106 -10.834 1.00 72.35 89 LEU A CA 1
ATOM 684 C C . LEU A 1 89 ? -6.492 14.835 -9.947 1.00 71.84 89 LEU A C 1
ATOM 685 O O . LEU A 1 89 ? -5.524 14.234 -9.484 1.00 68.77 89 LEU A O 1
ATOM 690 N N . ASP A 1 90 ? -6.717 16.127 -9.721 1.00 74.10 90 ASP A N 1
ATOM 691 C CA . ASP A 1 90 ? -5.701 16.987 -9.101 1.00 73.38 90 ASP A CA 1
ATOM 692 C C . ASP A 1 90 ? -5.247 16.545 -7.708 1.00 74.18 90 ASP A C 1
ATOM 693 O O . ASP A 1 90 ? -4.091 16.759 -7.345 1.00 75.31 90 ASP A O 1
ATOM 698 N N . ILE A 1 91 ? -6.129 15.910 -6.940 1.00 68.57 91 ILE A N 1
ATOM 699 C CA . ILE A 1 91 ? -5.728 15.440 -5.618 1.00 71.95 91 ILE A CA 1
ATOM 700 C C . ILE A 1 91 ? -4.814 14.223 -5.675 1.00 72.74 91 ILE A C 1
ATOM 701 O O . ILE A 1 91 ? -4.298 13.794 -4.645 1.00 73.58 91 ILE A O 1
ATOM 706 N N . LEU A 1 92 ? -4.628 13.650 -6.859 1.00 68.29 92 LEU A N 1
ATOM 707 C CA . LEU A 1 92 ? -3.668 12.569 -7.001 1.00 71.32 92 LEU A CA 1
ATOM 708 C C . LEU A 1 92 ? -2.384 13.085 -7.608 1.00 70.75 92 LEU A C 1
ATOM 709 O O . LEU A 1 92 ? -1.416 12.345 -7.750 1.00 75.16 92 LEU A O 1
ATOM 714 N N . GLN A 1 93 ? -2.375 14.354 -7.986 1.00 72.90 93 GLN A N 1
ATOM 715 C CA . GLN A 1 93 ? -1.191 14.923 -8.603 1.00 77.60 93 GLN A CA 1
ATOM 716 C C . GLN A 1 93 ? -0.778 16.193 -7.872 1.00 79.30 93 GLN A C 1
ATOM 717 O O . GLN A 1 93 ? -0.260 16.120 -6.760 1.00 81.97 93 GLN A O 1
ATOM 723 N N . ASN A 1 94 ? -1.042 17.352 -8.464 1.00 83.51 94 ASN A N 1
ATOM 724 C CA . ASN A 1 94 ? -0.567 18.619 -7.899 1.00 86.31 94 ASN A CA 1
ATOM 725 C C . ASN A 1 94 ? -1.180 19.039 -6.554 1.00 82.61 94 ASN A C 1
ATOM 726 O O . ASN A 1 94 ? -0.605 19.860 -5.846 1.00 84.76 94 ASN A O 1
ATOM 728 N N . ARG A 1 95 ? -2.331 18.479 -6.192 1.00 80.36 95 ARG A N 1
ATOM 729 C CA . ARG A 1 95 ? -3.104 19.026 -5.080 1.00 69.00 95 ARG A CA 1
ATOM 730 C C . ARG A 1 95 ? -3.415 18.012 -3.990 1.00 75.88 95 ARG A C 1
ATOM 731 O O . ARG A 1 95 ? -4.476 18.066 -3.376 1.00 76.43 95 ARG A O 1
ATOM 733 N N . TRP A 1 96 ? -2.489 17.092 -3.740 1.00 73.73 96 TRP A N 1
ATOM 734 C CA . TRP A 1 96 ? -2.674 16.099 -2.691 1.00 66.39 96 TRP A CA 1
ATOM 735 C C . TRP A 1 96 ? -2.458 16.702 -1.305 1.00 74.61 96 TRP A C 1
ATOM 736 O O . TRP A 1 96 ? -1.528 17.488 -1.115 1.00 75.00 96 TRP A O 1
ATOM 747 N N . THR A 1 97 ? -3.280 16.323 -0.327 1.00 71.02 97 THR A N 1
ATOM 748 C CA . THR A 1 97 ? -2.949 16.633 1.069 1.00 75.34 97 THR A CA 1
ATOM 749 C C . THR A 1 97 ? -3.174 15.423 1.965 1.00 76.19 97 THR A C 1
ATOM 750 O O . THR A 1 97 ? -4.062 14.612 1.695 1.00 76.07 97 THR A O 1
ATOM 754 N N . PRO A 1 98 ? -2.379 15.296 3.048 1.00 79.04 98 PRO A N 1
ATOM 755 C CA . PRO A 1 98 ? -2.495 14.117 3.926 1.00 75.04 98 PRO A CA 1
ATOM 756 C C . PRO A 1 98 ? -3.873 13.862 4.561 1.00 76.01 98 PRO A C 1
ATOM 757 O O . PRO A 1 98 ? -4.010 12.852 5.238 1.00 73.32 98 PRO A O 1
ATOM 761 N N . THR A 1 99 ? -4.874 14.712 4.340 1.00 76.20 99 THR A N 1
ATOM 762 C CA . THR A 1 99 ? -6.184 14.456 4.941 1.00 76.19 99 THR A CA 1
ATOM 763 C C . THR A 1 99 ? -7.063 13.473 4.174 1.00 81.56 99 THR A C 1
ATOM 764 O O . THR A 1 99 ? -8.095 13.023 4.691 1.00 81.67 99 THR A O 1
ATOM 768 N N . TYR A 1 100 ? -6.684 13.180 2.933 1.00 78.26 100 TYR A N 1
ATOM 769 C CA . TYR A 1 100 ? -7.413 12.224 2.120 1.00 73.89 100 TYR A CA 1
ATOM 770 C C . TYR A 1 100 ? -7.054 10.808 2.531 1.00 74.08 100 TYR A C 1
ATOM 771 O O . TYR A 1 100 ? -5.922 10.537 2.926 1.00 78.01 100 TYR A O 1
ATOM 780 N N . ASP A 1 101 ? -8.024 9.908 2.459 1.00 69.91 101 ASP A N 1
ATOM 781 C CA . ASP A 1 101 ? -7.762 8.492 2.663 1.00 72.22 101 ASP A CA 1
ATOM 782 C C . ASP A 1 101 ? -8.304 7.700 1.458 1.00 72.20 101 ASP A C 1
ATOM 783 O O . ASP A 1 101 ? -8.701 8.299 0.459 1.00 67.63 101 ASP A O 1
ATOM 788 N N . VAL A 1 102 ? -8.303 6.369 1.551 1.00 72.65 102 VAL A N 1
ATOM 789 C CA . VAL A 1 102 ? -8.821 5.507 0.486 1.00 71.43 102 VAL A CA 1
ATOM 790 C C . VAL A 1 102 ? -10.287 5.816 0.172 1.00 68.15 102 VAL A C 1
ATOM 791 O O . VAL A 1 102 ? -10.660 6.025 -0.978 1.00 64.54 102 VAL A O 1
ATOM 795 N N . ALA A 1 103 ? -11.114 5.846 1.207 1.00 71.08 103 ALA A N 1
ATOM 796 C CA . ALA A 1 103 ? -12.518 6.209 1.058 1.00 69.40 103 ALA A CA 1
ATOM 797 C C . ALA A 1 103 ? -12.711 7.463 0.218 1.00 70.33 103 ALA A C 1
ATOM 798 O O . ALA A 1 103 ? -13.474 7.451 -0.748 1.00 70.36 103 ALA A O 1
ATOM 800 N N . SER A 1 104 ? -12.000 8.536 0.565 1.00 69.54 104 SER A N 1
ATOM 801 C CA . SER A 1 104 ? -12.232 9.830 -0.074 1.00 66.56 104 SER A CA 1
ATOM 802 C C . SER A 1 104 ? -11.639 9.930 -1.475 1.00 66.33 104 SER A C 1
ATOM 803 O O . SER A 1 104 ? -12.155 10.657 -2.325 1.00 65.77 104 SER A O 1
ATOM 806 N N . ILE A 1 105 ? -10.557 9.203 -1.721 1.00 64.67 105 ILE A N 1
ATOM 807 C CA . ILE A 1 105 ? -10.038 9.099 -3.081 1.00 66.82 105 ILE A CA 1
ATOM 808 C C . ILE A 1 105 ? -11.075 8.464 -4.021 1.00 63.44 105 ILE A C 1
ATOM 809 O O . ILE A 1 105 ? -11.337 8.969 -5.108 1.00 64.34 105 ILE A O 1
ATOM 814 N N . LEU A 1 106 ? -11.670 7.367 -3.581 1.00 61.73 106 LEU A N 1
ATOM 815 C CA . LEU A 1 106 ? -12.575 6.608 -4.416 1.00 62.17 106 LEU A CA 1
ATOM 816 C C . LEU A 1 106 ? -13.838 7.399 -4.692 1.00 63.53 106 LEU A C 1
ATOM 817 O O . LEU A 1 106 ? -14.341 7.418 -5.815 1.00 64.88 106 LEU A O 1
ATOM 822 N N . THR A 1 107 ? -14.331 8.102 -3.681 1.00 68.32 107 THR A N 1
ATOM 823 C CA . THR A 1 107 ? -15.515 8.933 -3.874 1.00 63.92 107 THR A CA 1
ATOM 824 C C . THR A 1 107 ? -15.214 10.155 -4.745 1.00 64.04 107 THR A C 1
ATOM 825 O O . THR A 1 107 ? -16.086 10.638 -5.442 1.00 67.74 107 THR A O 1
ATOM 829 N N . SER A 1 108 ? -13.976 10.641 -4.743 1.00 64.21 108 SER A N 1
ATOM 830 C CA . SER A 1 108 ? -13.626 11.728 -5.652 1.00 59.96 108 SER A CA 1
ATOM 831 C C . SER A 1 108 ? -13.581 11.202 -7.077 1.00 66.19 108 SER A C 1
ATOM 832 O O . SER A 1 108 ? -14.029 11.861 -8.008 1.00 66.84 108 SER A O 1
ATOM 835 N N . ILE A 1 109 ? -13.027 10.009 -7.247 1.00 62.61 109 ILE A N 1
ATOM 836 C CA . ILE A 1 109 ? -12.980 9.388 -8.570 1.00 64.79 109 ILE A CA 1
ATOM 837 C C . ILE A 1 109 ? -14.382 9.105 -9.102 1.00 6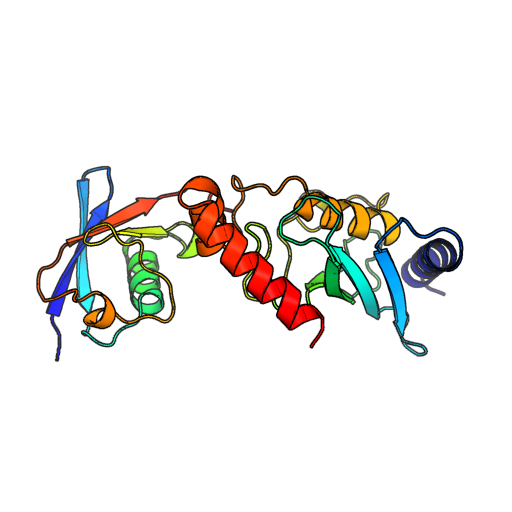1.61 109 ILE A C 1
ATOM 838 O O . ILE A 1 109 ? -14.701 9.463 -10.229 1.00 57.99 109 ILE A O 1
ATOM 843 N N . GLN A 1 110 ? -15.200 8.457 -8.275 1.00 61.54 110 GLN A N 1
ATOM 844 C CA . GLN A 1 110 ? -16.571 8.094 -8.618 1.00 63.08 110 GLN A CA 1
ATOM 845 C C . GLN A 1 110 ? -17.363 9.316 -9.066 1.00 67.47 110 GLN A C 1
ATOM 846 O O . GLN A 1 110 ? -18.137 9.259 -10.017 1.00 67.61 110 GLN A O 1
ATOM 852 N N . SER A 1 111 ? -17.121 10.447 -8.418 1.00 65.74 111 SER A N 1
ATOM 853 C CA . SER A 1 111 ? -17.835 11.661 -8.784 1.00 68.31 111 SER A CA 1
ATOM 854 C C . SER A 1 111 ? -17.483 12.151 -10.194 1.00 72.41 111 SER A C 1
ATOM 855 O O . SER A 1 111 ? -18.152 13.042 -10.741 1.00 70.86 111 SER A O 1
ATOM 858 N N . LEU A 1 112 ? -16.439 11.583 -10.793 1.00 65.73 112 LEU A N 1
ATOM 859 C CA . LEU A 1 112 ? -16.085 11.998 -12.147 1.00 68.94 112 LEU A CA 1
ATOM 860 C C . LEU A 1 112 ? -17.033 11.353 -13.125 1.00 68.49 112 LEU A C 1
ATOM 861 O O . LEU A 1 112 ? -17.214 11.840 -14.232 1.00 71.15 112 LEU A O 1
ATOM 866 N N . PHE A 1 113 ? -17.618 10.237 -12.714 1.00 65.96 113 PHE A N 1
ATOM 867 C CA . PHE A 1 113 ? -18.610 9.564 -13.522 1.00 70.07 113 PHE A CA 1
ATOM 868 C C . PHE A 1 113 ? -19.827 10.474 -13.704 1.00 75.20 113 PHE A C 1
ATOM 869 O O . PHE A 1 113 ? -20.425 10.512 -14.785 1.00 75.69 113 PHE A O 1
ATOM 877 N N . ASN A 1 114 ? -20.183 11.216 -12.651 1.00 76.61 114 ASN A N 1
ATOM 878 C CA . ASN A 1 114 ? -21.300 12.169 -12.727 1.00 79.89 114 ASN A CA 1
ATOM 879 C C . ASN A 1 114 ? -20.939 13.418 -13.530 1.00 78.76 114 ASN A C 1
ATOM 880 O O . ASN A 1 114 ? -21.574 13.722 -14.537 1.00 82.28 114 ASN A O 1
ATOM 885 N N . ASP A 1 115 ? -19.913 14.135 -13.074 1.00 75.14 115 ASP A N 1
ATOM 886 C CA . ASP A 1 115 ? -19.486 15.371 -13.711 1.00 71.32 115 ASP A CA 1
ATOM 887 C C . ASP A 1 115 ? -18.040 15.266 -14.179 1.00 76.91 115 ASP A C 1
ATOM 888 O O . ASP A 1 115 ? -17.099 15.642 -13.462 1.00 78.08 115 ASP A O 1
ATOM 890 N N . PRO A 1 116 ? -17.855 14.748 -15.393 1.00 77.50 116 PRO A N 1
ATOM 891 C CA . PRO A 1 116 ? -16.527 14.702 -15.997 1.00 77.05 116 PRO A CA 1
ATOM 892 C C . PRO A 1 116 ? -16.001 16.107 -16.144 1.00 82.87 116 PRO A C 1
ATOM 893 O O . PRO A 1 116 ? -16.764 17.067 -16.043 1.00 84.74 116 PRO A O 1
ATOM 897 N N . ASN A 1 117 ? -14.706 16.235 -16.379 1.00 80.41 117 ASN A N 1
ATOM 898 C CA . ASN A 1 117 ? -14.143 17.546 -16.621 1.00 84.18 117 ASN A CA 1
ATOM 899 C C . ASN A 1 117 ? -13.502 17.575 -17.989 1.00 82.53 117 ASN A C 1
ATOM 900 O O . ASN A 1 117 ? -12.324 17.286 -18.121 1.00 84.24 117 ASN A O 1
ATOM 905 N N . PRO A 1 118 ? -14.284 17.924 -19.022 1.00 89.93 118 PRO A N 1
ATOM 906 C CA . PRO A 1 118 ? -13.774 17.943 -20.398 1.00 86.96 118 PRO A CA 1
ATOM 907 C C . PRO A 1 118 ? -12.756 19.062 -20.597 1.00 87.14 118 PRO A C 1
ATOM 908 O O . PRO A 1 118 ? -12.130 19.151 -21.652 1.00 86.37 118 PRO A O 1
ATOM 912 N N . ALA A 1 119 ? -12.599 19.903 -19.581 1.00 89.54 119 ALA A N 1
ATOM 913 C CA . ALA A 1 119 ? -11.626 20.984 -19.627 1.00 90.38 119 ALA A CA 1
ATOM 914 C C . ALA A 1 119 ? -10.202 20.464 -19.449 1.00 96.61 119 ALA A C 1
ATOM 915 O O . ALA A 1 119 ? -9.262 21.001 -20.044 1.00 101.77 119 ALA A O 1
ATOM 917 N N . SER A 1 120 ? -10.040 19.424 -18.630 1.00 93.52 120 SER A N 1
ATOM 918 C CA . SER A 1 120 ? -8.731 18.797 -18.442 1.00 91.69 120 SER A CA 1
ATOM 919 C C . SER A 1 120 ? -8.699 17.368 -19.006 1.00 86.42 120 SER A C 1
ATOM 920 O O . SER A 1 120 ? -8.850 16.397 -18.266 1.00 84.00 120 SER A O 1
ATOM 923 N N . PRO A 1 121 ? -8.502 17.241 -20.323 1.00 80.52 121 PRO A N 1
ATOM 924 C CA . PRO A 1 121 ? -8.637 15.943 -20.981 1.00 78.55 121 PRO A CA 1
ATOM 925 C C . PRO A 1 121 ? -7.376 15.070 -20.905 1.00 78.39 121 PRO A C 1
ATOM 926 O O . PRO A 1 121 ? -6.299 15.490 -21.338 1.00 82.79 121 PRO A O 1
ATOM 930 N N . ALA A 1 122 ? -7.533 13.858 -20.373 1.00 72.96 122 ALA A N 1
ATOM 931 C CA . ALA A 1 122 ? -6.480 12.838 -20.364 1.00 70.12 122 ALA A CA 1
ATOM 932 C C . ALA A 1 122 ? -6.723 11.954 -21.572 1.00 72.62 122 ALA A C 1
ATOM 933 O O . ALA A 1 122 ? -5.792 11.425 -22.186 1.00 63.77 122 ALA A O 1
ATOM 935 N N . ASN A 1 123 ? -8.003 11.770 -21.880 1.00 71.32 123 ASN A N 1
ATOM 936 C CA . ASN A 1 123 ? -8.403 11.090 -23.088 1.00 67.31 123 ASN A CA 1
ATOM 937 C C . ASN A 1 123 ? -9.035 12.114 -24.020 1.00 70.41 123 ASN A C 1
ATOM 938 O O . ASN A 1 123 ? -10.178 12.525 -23.833 1.00 67.53 123 ASN A O 1
ATOM 943 N N . VAL A 1 124 ? -8.269 12.514 -25.026 1.00 69.97 124 VAL A N 1
ATOM 944 C CA . VAL A 1 124 ? -8.681 13.533 -25.979 1.00 73.38 124 VAL A CA 1
ATOM 945 C C . VAL A 1 124 ? -9.829 13.090 -26.899 1.00 69.82 124 VAL A C 1
ATOM 946 O O . VAL A 1 124 ? -10.772 13.845 -27.124 1.00 70.85 124 VAL A O 1
ATOM 950 N N . GLU A 1 125 ? -9.734 11.876 -27.429 1.00 66.71 125 GLU A N 1
ATOM 951 C CA . GLU A 1 125 ? -10.841 11.258 -28.141 1.00 70.90 125 GLU A CA 1
ATOM 952 C C . GLU A 1 125 ? -12.117 11.378 -27.315 1.00 71.90 125 GLU A C 1
ATOM 953 O O . GLU A 1 125 ? -13.149 11.820 -27.813 1.00 72.04 125 GLU A O 1
ATOM 959 N N . ALA A 1 126 ? -12.031 11.035 -26.034 1.00 71.24 126 ALA A N 1
ATOM 960 C CA . ALA A 1 126 ? -13.205 11.051 -25.163 1.00 67.91 126 ALA A CA 1
ATOM 961 C C . ALA A 1 126 ? -13.714 12.453 -24.819 1.00 70.17 126 ALA A C 1
ATOM 962 O O . ALA A 1 126 ? -14.924 12.668 -24.688 1.00 67.70 126 ALA A O 1
ATOM 964 N N . ALA A 1 127 ? -12.799 13.399 -24.636 1.00 70.45 127 ALA A N 1
ATOM 965 C CA . ALA A 1 127 ? -13.201 14.757 -24.297 1.00 71.03 127 ALA A CA 1
ATOM 966 C C . ALA A 1 127 ? -13.932 15.322 -25.488 1.00 69.19 127 ALA A C 1
ATOM 967 O O . ALA A 1 127 ? -14.945 15.998 -25.351 1.00 73.76 127 ALA A O 1
ATOM 969 N N . THR A 1 128 ? -13.410 15.013 -26.665 1.00 73.06 128 THR A N 1
ATOM 970 C CA . THR A 1 128 ? -13.957 15.531 -27.907 1.00 74.63 128 THR A CA 1
ATOM 971 C C . THR A 1 128 ? -15.376 15.028 -28.161 1.00 73.40 128 THR A C 1
ATOM 972 O O . THR A 1 128 ? -16.279 15.821 -28.419 1.00 73.85 128 THR A O 1
ATOM 976 N N . LEU A 1 129 ? -15.570 13.716 -28.056 1.00 69.83 129 LEU A N 1
ATOM 977 C CA . LEU A 1 129 ? -16.895 13.128 -28.199 1.00 73.33 129 LEU A CA 1
ATOM 978 C C . LEU A 1 129 ? -17.857 13.729 -27.180 1.00 76.69 129 LEU A C 1
ATOM 979 O O . LEU A 1 129 ? -19.019 14.013 -27.497 1.00 74.12 129 LEU A O 1
ATOM 984 N N . PHE A 1 130 ? -17.358 13.937 -25.963 1.00 69.58 130 PHE A N 1
ATOM 985 C CA . PHE A 1 130 ? -18.182 14.462 -24.892 1.00 71.30 130 PHE A CA 1
ATOM 986 C C . PHE A 1 130 ? -18.781 15.834 -25.193 1.00 74.83 130 PHE A C 1
ATOM 987 O O . PHE A 1 130 ? -19.871 16.152 -24.733 1.00 75.26 130 PHE A O 1
ATOM 995 N N . LYS A 1 131 ? -18.061 16.651 -25.951 1.00 77.68 131 LYS A N 1
ATOM 996 C CA . LYS A 1 131 ? -18.540 17.990 -26.270 1.00 77.63 131 LYS A CA 1
ATOM 997 C C . LYS A 1 131 ? -19.285 18.018 -27.606 1.00 80.27 131 LYS A C 1
ATOM 998 O O . LYS A 1 131 ? -20.319 18.678 -27.734 1.00 80.87 131 LYS A O 1
ATOM 1000 N N . ASP A 1 132 ? -18.773 17.276 -28.586 1.00 76.93 132 ASP A N 1
ATOM 1001 C CA . ASP A 1 132 ? -19.236 17.399 -29.970 1.00 78.05 132 ASP A CA 1
ATOM 1002 C C . ASP A 1 132 ? -20.146 16.265 -30.467 1.00 81.34 132 ASP A C 1
ATOM 1003 O O . ASP A 1 132 ? -20.897 16.449 -31.424 1.00 82.87 132 ASP A O 1
ATOM 1008 N N . HIS A 1 133 ? -20.071 15.092 -29.847 1.00 80.28 133 HIS A N 1
ATOM 1009 C CA . HIS A 1 133 ? -20.876 13.959 -30.304 1.00 76.26 133 HIS A CA 1
ATOM 1010 C C . HIS A 1 133 ? -21.404 13.148 -29.158 1.00 72.84 133 HIS A C 1
ATOM 1011 O O . HIS A 1 133 ? -21.025 11.991 -28.989 1.00 75.72 133 HIS A O 1
ATOM 1018 N N . LYS A 1 134 ? -22.277 13.766 -28.374 1.00 70.61 134 LYS A N 1
ATOM 1019 C CA . LYS A 1 134 ? -22.829 13.152 -27.179 1.00 71.18 134 LYS A CA 1
ATOM 1020 C C . LYS A 1 134 ? -23.328 11.724 -27.407 1.00 71.82 134 LYS A C 1
ATOM 1021 O O . LYS A 1 134 ? -23.048 10.820 -26.607 1.00 73.59 134 LYS A O 1
ATOM 1027 N N . SER A 1 135 ? -24.040 11.507 -28.505 1.00 64.15 135 SER A N 1
ATOM 1028 C CA . SER A 1 135 ? -24.569 10.173 -28.789 1.00 70.19 135 SER A CA 1
ATOM 1029 C C . SER A 1 135 ? -23.448 9.177 -28.998 1.00 69.34 135 SER A C 1
ATOM 1030 O O . SER A 1 135 ? -23.527 8.034 -28.559 1.00 71.70 135 SER A O 1
ATOM 1033 N N . GLN A 1 136 ? -22.400 9.605 -29.687 1.00 70.90 136 GLN A N 1
ATOM 1034 C CA . GLN A 1 136 ? -21.293 8.702 -29.969 1.00 73.39 136 GLN A 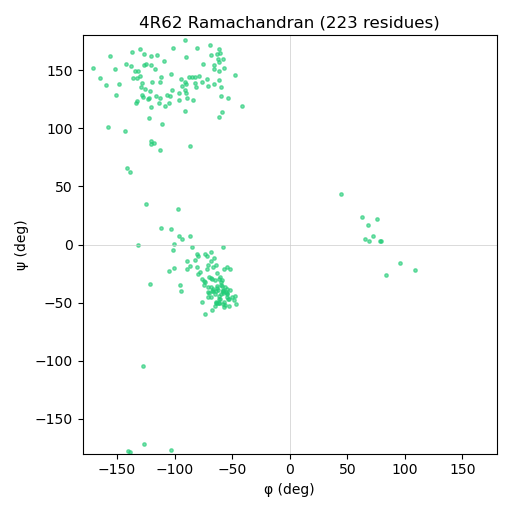CA 1
ATOM 1035 C C . GLN A 1 136 ? -20.563 8.382 -28.659 1.00 66.67 136 GLN A C 1
ATOM 1036 O O . GLN A 1 136 ? -20.111 7.266 -28.437 1.00 73.48 136 GLN A O 1
ATOM 1042 N N . TYR A 1 137 ? -20.480 9.379 -27.794 1.00 69.27 137 TYR A N 1
ATOM 1043 C CA . TYR A 1 137 ? -19.811 9.255 -26.510 1.00 69.94 137 TYR A CA 1
ATOM 1044 C C . TYR A 1 137 ? -20.506 8.200 -25.665 1.00 71.23 137 TYR A C 1
ATOM 1045 O O . TYR A 1 137 ? -19.867 7.285 -25.139 1.00 69.57 137 TYR A O 1
ATOM 1054 N N . VAL A 1 138 ? -21.823 8.315 -25.552 1.00 68.82 138 VAL A N 1
ATOM 1055 C CA . VAL A 1 138 ? -22.564 7.358 -24.760 1.00 64.51 138 VAL A CA 1
ATOM 1056 C C . VAL A 1 138 ? -22.359 5.929 -25.265 1.00 65.67 138 VAL A C 1
ATOM 1057 O O . VAL A 1 138 ? -22.177 5.016 -24.466 1.00 62.09 138 VAL A O 1
ATOM 1061 N N . LYS A 1 139 ? -22.354 5.733 -26.582 1.00 65.07 139 LYS A N 1
ATOM 1062 C CA . LYS A 1 139 ? -22.189 4.381 -27.128 1.00 64.59 139 LYS A CA 1
ATOM 1063 C C . LYS A 1 139 ? -20.827 3.804 -26.762 1.00 64.68 139 LYS A C 1
ATOM 1064 O O . LYS A 1 139 ? -20.681 2.605 -26.525 1.00 64.96 139 LYS A O 1
ATOM 1066 N N . ARG A 1 140 ? -19.820 4.658 -26.718 1.00 65.05 140 ARG A N 1
ATOM 1067 C CA . ARG A 1 140 ? -18.499 4.186 -26.356 1.00 64.19 140 ARG A CA 1
ATOM 1068 C C . ARG A 1 140 ? -18.484 3.817 -24.873 1.00 66.71 140 ARG A C 1
ATOM 1069 O O . ARG A 1 140 ? -17.937 2.784 -24.487 1.00 67.16 140 ARG A O 1
ATOM 1077 N N . VAL A 1 141 ? -19.124 4.637 -24.048 1.00 63.03 141 VAL A N 1
ATOM 1078 C CA . VAL A 1 141 ? -19.205 4.351 -22.618 1.00 64.55 141 VAL A CA 1
ATOM 1079 C C . VAL A 1 141 ? -19.894 3.025 -22.378 1.00 64.85 141 VAL A C 1
ATOM 1080 O O . VAL A 1 141 ? -19.451 2.217 -21.558 1.00 65.77 141 VAL A O 1
ATOM 1084 N N . LYS A 1 142 ? -20.972 2.789 -23.115 1.00 63.40 142 LYS A N 1
ATOM 1085 C CA . LYS A 1 142 ? -21.773 1.593 -22.883 1.00 65.66 142 LYS A CA 1
ATOM 1086 C C . LYS A 1 142 ? -20.994 0.331 -23.236 1.00 63.31 142 LYS A C 1
ATOM 1087 O O . LYS A 1 142 ? -21.087 -0.682 -22.531 1.00 63.32 142 LYS A O 1
ATOM 1093 N N . GLU A 1 143 ? -20.218 0.404 -24.312 1.00 57.75 143 GLU A N 1
ATOM 1094 C CA . GLU A 1 143 ? -19.283 -0.671 -24.662 1.00 60.83 143 GLU A CA 1
ATOM 1095 C C . GLU A 1 143 ? -18.369 -1.025 -23.475 1.00 64.85 143 GLU A C 1
ATOM 1096 O O . GLU A 1 143 ? -18.173 -2.187 -23.142 1.00 69.22 143 GLU A O 1
ATOM 1098 N N . THR A 1 144 ? -17.821 0.015 -22.852 1.00 65.50 144 THR A N 1
ATOM 1099 C CA . THR A 1 144 ? -17.036 -0.058 -21.625 1.00 63.64 144 THR A CA 1
ATOM 1100 C C . THR A 1 144 ? -17.816 -0.693 -20.476 1.00 61.90 144 THR A C 1
ATOM 1101 O O . THR A 1 144 ? -17.274 -1.470 -19.697 1.00 62.72 144 THR A O 1
ATOM 1105 N N . VAL A 1 145 ? -19.095 -0.357 -20.362 1.00 65.84 145 VAL A N 1
ATOM 1106 C CA . VAL A 1 145 ? -19.923 -0.957 -19.314 1.00 69.40 145 VAL A CA 1
ATOM 1107 C C . VAL A 1 145 ? -19.993 -2.468 -19.497 1.00 63.15 145 VAL A C 1
ATOM 1108 O O . VAL A 1 145 ? -19.704 -3.229 -18.573 1.00 66.55 145 VAL A O 1
ATOM 1112 N N . GLU A 1 146 ? -20.320 -2.896 -20.708 1.00 66.21 146 GLU A N 1
ATOM 1113 C CA . GLU A 1 146 ? -20.457 -4.328 -20.995 1.00 70.73 146 GLU A CA 1
ATOM 1114 C C . GLU A 1 146 ? -19.136 -5.075 -20.766 1.00 72.74 146 GLU A C 1
ATOM 1115 O O . GLU A 1 146 ? -19.111 -6.140 -20.144 1.00 73.87 146 GLU A O 1
ATOM 1121 N N . LYS A 1 147 ? -18.033 -4.501 -21.232 1.00 69.35 147 LYS A N 1
ATOM 1122 C CA . LYS A 1 147 ? -16.742 -5.147 -21.023 1.00 71.41 147 LYS A CA 1
ATOM 1123 C C . LYS A 1 147 ? -16.393 -5.294 -19.539 1.00 72.15 147 LYS A C 1
ATOM 1124 O O . LYS A 1 147 ? -15.701 -6.248 -19.162 1.00 76.63 147 LYS A O 1
ATOM 1126 N N . SER A 1 148 ? -16.872 -4.374 -18.699 1.00 63.72 148 SER A N 1
ATOM 1127 C CA . SER A 1 148 ? -16.487 -4.376 -17.285 1.00 62.46 148 SER A CA 1
ATOM 1128 C C . SER A 1 148 ? -17.064 -5.580 -16.557 1.00 71.43 148 SER A C 1
ATOM 1129 O O . SER A 1 148 ? -16.501 -6.061 -15.573 1.00 73.20 148 SER A O 1
ATOM 1132 N N . TRP A 1 149 ? -18.206 -6.051 -17.037 1.00 69.86 149 TRP A N 1
ATOM 1133 C CA . TRP A 1 149 ? -18.803 -7.267 -16.509 1.00 77.96 149 TRP A CA 1
ATOM 1134 C C . TRP A 1 149 ? -17.915 -8.459 -16.859 1.00 87.63 149 TRP A C 1
ATOM 1135 O O . TRP A 1 149 ? -17.446 -9.200 -15.980 1.00 88.75 149 TRP A O 1
ATOM 1146 N N . GLU A 1 150 ? -17.672 -8.595 -18.161 1.00 89.48 150 GLU A N 1
ATOM 1147 C CA . GLU A 1 150 ? -16.947 -9.716 -18.760 1.00 90.54 150 GLU A CA 1
ATOM 1148 C C . GLU A 1 150 ? -15.445 -9.662 -18.453 1.00 87.27 150 GLU A C 1
ATOM 1149 O O . GLU A 1 150 ? -15.037 -9.465 -17.306 1.00 84.29 150 GLU A O 1
ATOM 1155 N N . ILE B 2 1 ? 7.803 4.860 -50.932 1.00 96.48 -1 ILE B N 1
ATOM 1156 C CA . ILE B 2 1 ? 6.491 5.448 -51.204 1.00 103.34 -1 ILE B CA 1
ATOM 1157 C C . ILE B 2 1 ? 6.229 6.637 -50.268 1.00 105.29 -1 ILE B C 1
ATOM 1158 O O . ILE B 2 1 ? 5.678 6.462 -49.177 1.00 104.87 -1 ILE B O 1
ATOM 1163 N N . GLN B 2 2 ? 6.619 7.842 -50.680 1.00 97.69 0 GLN B N 1
ATOM 1164 C CA . GLN B 2 2 ? 6.533 8.989 -49.775 1.00 93.85 0 GLN B CA 1
ATOM 1165 C C . GLN B 2 2 ? 6.018 10.283 -50.410 1.00 93.22 0 GLN B C 1
ATOM 1166 O O . GLN B 2 2 ? 6.168 10.517 -51.611 1.00 89.60 0 GLN B O 1
ATOM 1172 N N . MET B 2 3 ? 5.426 11.130 -49.573 1.00 90.41 1 MET B N 1
ATOM 1173 C CA . MET B 2 3 ? 4.737 12.324 -50.041 1.00 81.84 1 MET B CA 1
ATOM 1174 C C . MET B 2 3 ? 4.956 13.514 -49.107 1.00 84.91 1 MET B C 1
ATOM 1175 O O . MET B 2 3 ? 5.240 13.348 -47.923 1.00 80.61 1 MET B O 1
ATOM 1180 N N . GLN B 2 4 ? 4.833 14.720 -49.651 1.00 82.20 2 GLN B N 1
ATOM 1181 C CA . GLN B 2 4 ? 4.901 15.923 -48.842 1.00 77.78 2 GLN B CA 1
ATOM 1182 C C . GLN B 2 4 ? 3.489 16.263 -48.394 1.00 75.41 2 GLN B C 1
ATOM 1183 O O . GLN B 2 4 ? 2.565 16.243 -49.209 1.00 79.55 2 GLN B O 1
ATOM 1189 N N . ILE B 2 5 ? 3.309 16.554 -47.108 1.00 72.41 3 ILE B N 1
ATOM 1190 C CA . ILE B 2 5 ? 2.036 17.098 -46.637 1.00 69.21 3 ILE B CA 1
ATOM 1191 C C . ILE B 2 5 ? 2.266 18.378 -45.867 1.00 68.42 3 ILE B C 1
ATOM 1192 O O . ILE B 2 5 ? 3.385 18.654 -45.451 1.00 68.68 3 ILE B O 1
ATOM 1197 N N . PHE B 2 6 ? 1.199 19.148 -45.675 1.00 65.93 4 PHE B N 1
ATOM 1198 C CA . PHE B 2 6 ? 1.273 20.365 -44.899 1.00 61.94 4 PHE B CA 1
ATOM 1199 C C . PHE B 2 6 ? 0.394 20.276 -43.675 1.00 64.60 4 PHE B C 1
ATOM 1200 O O . PHE B 2 6 ? -0.618 19.587 -43.673 1.00 63.30 4 PHE B O 1
ATOM 1208 N N . VAL B 2 7 ? 0.797 20.985 -42.631 1.00 61.59 5 VAL B N 1
ATOM 1209 C CA . VAL B 2 7 ? 0.028 21.069 -41.399 1.00 66.90 5 VAL B CA 1
ATOM 1210 C C . VAL B 2 7 ? -0.044 22.517 -40.980 1.00 62.46 5 VAL B C 1
ATOM 1211 O O . VAL B 2 7 ? 0.977 23.152 -40.753 1.00 63.26 5 VAL B O 1
ATOM 1215 N N . LYS B 2 8 ? -1.258 23.024 -40.858 1.00 64.80 6 LYS B N 1
ATOM 1216 C CA . LYS B 2 8 ? -1.494 24.444 -40.688 1.00 65.21 6 LYS B CA 1
ATOM 1217 C C . LYS B 2 8 ? -2.327 24.684 -39.448 1.00 62.76 6 LYS B C 1
ATOM 1218 O O . LYS B 2 8 ? -3.324 23.985 -39.239 1.00 64.82 6 LYS B O 1
ATOM 1224 N N . THR B 2 9 ? -1.939 25.656 -38.621 1.00 65.67 7 THR B N 1
ATOM 1225 C CA . THR B 2 9 ? -2.737 26.012 -37.434 1.00 63.31 7 THR B CA 1
ATOM 1226 C C . THR B 2 9 ? -3.751 27.122 -37.745 1.00 68.43 7 THR B C 1
ATOM 1227 O O . THR B 2 9 ? -3.762 27.652 -38.856 1.00 62.66 7 THR B O 1
ATOM 1231 N N . LEU B 2 10 ? -4.597 27.469 -36.767 1.00 66.86 8 LEU B N 1
ATOM 1232 C CA . LEU B 2 10 ? -5.640 28.488 -36.959 1.00 63.07 8 LEU B CA 1
ATOM 1233 C C . LEU B 2 10 ? -5.064 29.890 -37.047 1.00 67.34 8 LEU B C 1
ATOM 1234 O O . LEU B 2 10 ? -5.768 30.849 -37.355 1.00 69.92 8 LEU B O 1
ATOM 1239 N N . THR B 2 11 ? -3.781 30.002 -36.738 1.00 64.73 9 THR B N 1
ATOM 1240 C CA . THR B 2 11 ? -3.061 31.262 -36.810 1.00 63.71 9 THR B CA 1
ATOM 1241 C C . THR B 2 11 ? -2.511 31.512 -38.221 1.00 68.89 9 THR B C 1
ATOM 1242 O O . THR B 2 11 ? -2.207 32.641 -38.587 1.00 72.63 9 THR B O 1
ATOM 1246 N N . GLY B 2 12 ? -2.422 30.454 -39.025 1.00 66.16 10 GLY B N 1
ATOM 1247 C CA . GLY B 2 12 ? -1.824 30.540 -40.345 1.00 65.13 10 GLY B CA 1
ATOM 1248 C C . GLY B 2 12 ? -0.473 29.834 -40.402 1.00 70.67 10 GLY B C 1
ATOM 1249 O O . GLY B 2 12 ? -0.028 29.464 -41.478 1.00 66.07 10 GLY B O 1
ATOM 1250 N N . LYS B 2 13 ? 0.181 29.658 -39.246 1.00 73.20 11 LYS B N 1
ATOM 1251 C CA . LYS B 2 13 ? 1.505 29.018 -39.182 1.00 68.98 11 LYS B CA 1
ATOM 1252 C C . LYS B 2 13 ? 1.472 27.600 -39.736 1.00 68.07 11 LYS B C 1
ATOM 1253 O O . LYS B 2 13 ? 0.665 26.764 -39.318 1.00 73.38 11 LYS B O 1
ATOM 1259 N N . THR B 2 14 ? 2.384 27.344 -40.661 1.00 59.54 12 THR B N 1
ATOM 1260 C CA . THR B 2 14 ? 2.389 26.161 -41.488 1.00 64.53 12 THR B CA 1
ATOM 1261 C C . THR B 2 14 ? 3.762 25.483 -41.451 1.00 65.34 12 THR B C 1
ATOM 1262 O O . THR B 2 1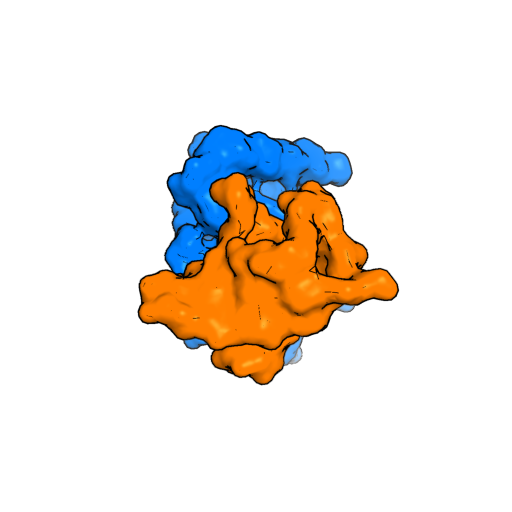4 ? 4.796 26.149 -41.544 1.00 68.02 12 THR B O 1
ATOM 1266 N N . ILE B 2 15 ? 3.783 24.160 -41.307 1.00 65.66 13 ILE B N 1
ATOM 1267 C CA . ILE B 2 15 ? 5.016 23.418 -41.519 1.00 60.33 13 ILE B CA 1
ATOM 1268 C C . ILE B 2 15 ? 4.799 22.400 -42.631 1.00 68.81 13 ILE B C 1
ATOM 1269 O O . ILE B 2 15 ? 3.650 22.081 -42.992 1.00 64.42 13 ILE B O 1
ATOM 1274 N N . THR B 2 16 ? 5.908 21.919 -43.191 1.00 67.43 14 THR B N 1
ATOM 1275 C CA . THR B 2 16 ? 5.883 20.862 -44.193 1.00 67.98 14 THR B CA 1
ATOM 1276 C C . THR B 2 16 ? 6.515 19.600 -43.604 1.00 70.88 14 THR B C 1
ATOM 1277 O O . THR B 2 16 ? 7.513 19.669 -42.885 1.00 72.94 14 THR B O 1
ATOM 1281 N N . LEU B 2 17 ? 5.926 18.448 -43.896 1.00 73.32 15 LEU B N 1
ATOM 1282 C CA . LEU B 2 17 ? 6.460 17.178 -43.425 1.00 69.86 15 LEU B CA 1
ATOM 1283 C C . LEU B 2 17 ? 6.562 16.197 -44.576 1.00 71.50 15 LEU B C 1
ATOM 1284 O O . LEU B 2 17 ? 5.718 16.194 -45.460 1.00 77.17 15 LEU B O 1
ATOM 1289 N N . GLU B 2 18 ? 7.588 15.353 -44.556 1.00 74.59 16 GLU B N 1
ATOM 1290 C CA . GLU B 2 18 ? 7.609 14.182 -45.421 1.00 80.02 16 GLU B CA 1
ATOM 1291 C C . GLU B 2 18 ? 7.108 12.991 -44.599 1.00 83.46 16 GLU B C 1
ATOM 1292 O O . GLU B 2 18 ? 7.554 12.766 -43.468 1.00 84.21 16 GLU B O 1
ATOM 1294 N N . VAL B 2 19 ? 6.158 12.251 -45.156 1.00 75.38 17 VAL B N 1
ATOM 1295 C CA . VAL B 2 19 ? 5.531 11.148 -44.450 1.00 83.43 17 VAL B CA 1
ATOM 1296 C C . VAL B 2 19 ? 5.372 9.992 -45.423 1.00 86.03 17 VAL B C 1
ATOM 1297 O O . VAL B 2 19 ? 5.783 10.090 -46.578 1.00 86.48 17 VAL B O 1
ATOM 1301 N N . GLU B 2 20 ? 4.777 8.897 -44.965 1.00 79.19 18 GLU B N 1
ATOM 1302 C CA . GLU B 2 20 ? 4.354 7.843 -45.882 1.00 84.36 18 GLU B CA 1
ATOM 1303 C C . GLU B 2 20 ? 2.870 7.530 -45.639 1.00 83.69 18 GLU B C 1
ATOM 1304 O O . GLU B 2 20 ? 2.358 7.784 -44.553 1.00 87.95 18 GLU B O 1
ATOM 1306 N N . PRO B 2 21 ? 2.162 7.007 -46.654 1.00 84.61 19 PRO B N 1
ATOM 1307 C CA . PRO B 2 21 ? 0.729 6.721 -46.493 1.00 85.51 19 PRO B CA 1
ATOM 1308 C C . PRO B 2 21 ? 0.405 5.780 -45.326 1.00 88.81 19 PRO B C 1
ATOM 1309 O O . PRO B 2 21 ? -0.729 5.759 -44.831 1.00 87.97 19 PRO B O 1
ATOM 1313 N N . SER B 2 22 ? 1.396 5.016 -44.885 1.00 89.25 20 SER B N 1
ATOM 1314 C CA . SER B 2 22 ? 1.186 4.054 -43.814 1.00 86.67 20 SER B CA 1
ATOM 1315 C C . SER B 2 22 ? 1.668 4.521 -42.435 1.00 84.83 20 SER B C 1
ATOM 1316 O O . SER B 2 22 ? 1.541 3.780 -41.467 1.00 90.59 20 SER B O 1
ATOM 1319 N N . ASP B 2 23 ? 2.207 5.737 -42.335 1.00 85.89 21 ASP B N 1
ATOM 1320 C CA . ASP B 2 23 ? 2.509 6.339 -41.026 1.00 84.16 21 ASP B CA 1
ATOM 1321 C C . ASP B 2 23 ? 1.222 6.497 -40.227 1.00 83.64 21 ASP B C 1
ATOM 1322 O O . ASP B 2 23 ? 0.157 6.722 -40.795 1.00 84.53 21 ASP B O 1
ATOM 1327 N N . THR B 2 24 ? 1.316 6.410 -38.909 1.00 84.62 22 THR B N 1
ATOM 1328 C CA . THR B 2 24 ? 0.141 6.575 -38.074 1.00 81.61 22 THR B CA 1
ATOM 1329 C C . THR B 2 24 ? -0.048 8.026 -37.684 1.00 84.68 22 THR B C 1
ATOM 1330 O O . THR B 2 24 ? 0.893 8.821 -37.725 1.00 84.37 22 THR B O 1
ATOM 1334 N N . ILE B 2 25 ? -1.265 8.344 -37.257 1.00 82.73 23 ILE B N 1
ATOM 1335 C CA . ILE B 2 25 ? -1.602 9.663 -36.761 1.00 81.59 23 ILE B CA 1
ATOM 1336 C C . ILE B 2 25 ? -0.724 9.984 -35.563 1.00 83.61 23 ILE B C 1
ATOM 1337 O O . ILE B 2 25 ? -0.328 11.138 -35.344 1.00 79.53 23 ILE B O 1
ATOM 1342 N N . GLU B 2 26 ? -0.421 8.949 -34.787 1.00 84.59 24 GLU B N 1
ATOM 1343 C CA . GLU B 2 26 ? 0.502 9.088 -33.674 1.00 81.79 24 GLU B CA 1
ATOM 1344 C C . GLU B 2 26 ? 1.913 9.453 -34.185 1.00 74.95 24 GLU B C 1
ATOM 1345 O O . GLU B 2 26 ? 2.516 10.394 -33.694 1.00 75.34 24 GLU B O 1
ATOM 1347 N N . ASN B 2 27 ? 2.425 8.726 -35.174 1.00 76.21 25 ASN B N 1
ATOM 1348 C CA . ASN B 2 27 ? 3.726 9.055 -35.756 1.00 77.98 25 ASN B CA 1
ATOM 1349 C C . ASN B 2 27 ? 3.771 10.508 -36.245 1.00 79.41 25 ASN B C 1
ATOM 1350 O O . ASN B 2 27 ? 4.726 11.245 -35.970 1.00 76.52 25 ASN B O 1
ATOM 1352 N N . VAL B 2 28 ? 2.711 10.921 -36.937 1.00 78.99 26 VAL B N 1
ATOM 1353 C CA . VAL B 2 28 ? 2.585 12.288 -37.445 1.00 74.95 26 VAL B CA 1
ATOM 1354 C C . VAL B 2 28 ? 2.561 13.330 -36.334 1.00 70.48 26 VAL B C 1
ATOM 1355 O O . VAL B 2 28 ? 3.158 14.396 -36.474 1.00 69.19 26 VAL B O 1
ATOM 1359 N N . LYS B 2 29 ? 1.881 13.032 -35.228 1.00 74.51 27 LYS B N 1
ATOM 1360 C CA . LYS B 2 29 ? 1.834 13.984 -34.109 1.00 71.36 27 LYS B CA 1
ATOM 1361 C C . LYS B 2 29 ? 3.204 14.152 -33.451 1.00 73.40 27 LYS B C 1
ATOM 1362 O O . LYS B 2 29 ? 3.518 15.221 -32.908 1.00 68.27 27 LYS B O 1
ATOM 1368 N N . ALA B 2 30 ? 4.018 13.096 -33.504 1.00 72.43 28 ALA B N 1
ATOM 1369 C CA . ALA B 2 30 ? 5.358 13.140 -32.917 1.00 72.86 28 ALA B CA 1
ATOM 1370 C C . ALA B 2 30 ? 6.264 14.036 -33.750 1.00 70.30 28 ALA B C 1
ATOM 1371 O O . ALA B 2 30 ? 6.996 14.878 -33.214 1.00 70.47 28 ALA B O 1
ATOM 1373 N N . LYS B 2 31 ? 6.200 13.855 -35.069 1.00 70.88 29 LYS B N 1
ATOM 1374 C CA . LYS B 2 31 ? 6.936 14.709 -36.000 1.00 71.11 29 LYS B CA 1
ATOM 1375 C C . LYS B 2 31 ? 6.597 16.183 -35.757 1.00 75.58 29 LYS B C 1
ATOM 1376 O O . LYS B 2 31 ? 7.487 17.045 -35.744 1.00 77.09 29 LYS B O 1
ATOM 1378 N N . ILE B 2 32 ? 5.316 16.463 -35.526 1.00 73.44 30 ILE B N 1
ATOM 1379 C CA . ILE B 2 32 ? 4.876 17.827 -35.241 1.00 73.47 30 ILE B CA 1
ATOM 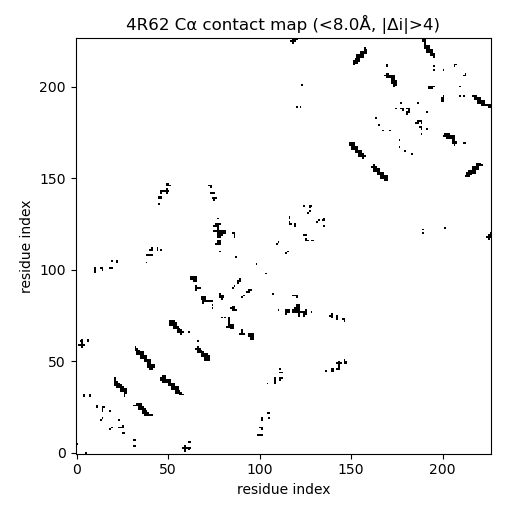1380 C C . ILE B 2 32 ? 5.459 18.318 -33.930 1.00 73.97 30 ILE B C 1
ATOM 1381 O O . ILE B 2 32 ? 5.908 19.466 -33.843 1.00 73.23 30 ILE B O 1
ATOM 1386 N N . GLN B 2 33 ? 5.451 17.454 -32.914 1.00 66.45 31 GLN B N 1
ATOM 1387 C CA . GLN B 2 33 ? 6.044 17.811 -31.634 1.00 70.39 31 GLN B CA 1
ATOM 1388 C C . GLN B 2 33 ? 7.503 18.189 -31.817 1.00 72.17 31 GLN B C 1
ATOM 1389 O O . GLN B 2 33 ? 7.953 19.216 -31.331 1.00 76.70 31 GLN B O 1
ATOM 1395 N N . ASP B 2 34 ? 8.244 17.345 -32.515 1.00 74.17 32 ASP B N 1
ATOM 1396 C CA . ASP B 2 34 ? 9.640 17.643 -32.812 1.00 77.02 32 ASP B CA 1
ATOM 1397 C C . ASP B 2 34 ? 9.798 18.969 -33.574 1.00 79.20 32 ASP B C 1
ATOM 1398 O O . ASP B 2 34 ? 10.724 19.745 -33.315 1.00 80.56 32 ASP B O 1
ATOM 1403 N N . LYS B 2 35 ? 8.888 19.231 -34.507 1.00 77.10 33 LYS B N 1
ATOM 1404 C CA . LYS B 2 35 ? 9.055 20.368 -35.412 1.00 81.78 33 LYS B CA 1
ATOM 1405 C C . LYS B 2 35 ? 8.454 21.675 -34.875 1.00 79.70 33 LYS B C 1
ATOM 1406 O O . LYS B 2 35 ? 8.852 22.758 -35.302 1.00 86.41 33 LYS B O 1
ATOM 1412 N N . GLU B 2 36 ? 7.520 21.584 -33.932 1.00 79.35 34 GLU B N 1
ATOM 1413 C CA . GLU B 2 36 ? 6.903 22.797 -33.376 1.00 77.92 34 GLU B CA 1
ATOM 1414 C C . GLU B 2 36 ? 6.855 22.822 -31.855 1.00 78.76 34 GLU B C 1
ATOM 1415 O O . GLU B 2 36 ? 6.372 23.788 -31.266 1.00 83.67 34 GLU B O 1
ATOM 1417 N N . GLY B 2 37 ? 7.349 21.768 -31.214 1.00 79.96 35 GLY B N 1
ATOM 1418 C CA . GLY B 2 37 ? 7.475 21.762 -29.764 1.00 77.49 35 GLY B CA 1
ATOM 1419 C C . GLY B 2 37 ? 6.186 21.560 -28.991 1.00 78.82 35 GLY B C 1
ATOM 1420 O O . GLY B 2 37 ? 6.107 21.901 -27.807 1.00 82.14 35 GLY B O 1
ATOM 1421 N N . ILE B 2 38 ? 5.183 20.982 -29.645 1.00 77.21 36 ILE B N 1
ATOM 1422 C CA . ILE B 2 38 ? 3.872 20.778 -29.018 1.00 78.53 36 ILE B CA 1
ATOM 1423 C C . ILE B 2 38 ? 3.560 19.324 -28.677 1.00 73.96 36 ILE B C 1
ATOM 1424 O O . ILE B 2 38 ? 3.485 18.476 -29.572 1.00 70.91 36 ILE B O 1
ATOM 1429 N N . PRO B 2 39 ? 3.341 19.040 -27.383 1.00 75.62 37 PRO B N 1
ATOM 1430 C CA . PRO B 2 39 ? 3.075 17.666 -26.946 1.00 76.04 37 PRO B CA 1
ATOM 1431 C C . PRO B 2 39 ? 1.838 17.150 -27.632 1.00 71.09 37 PRO B C 1
ATOM 1432 O O . PRO B 2 39 ? 0.871 17.895 -27.748 1.00 76.86 37 PRO B O 1
ATOM 1436 N N . PRO B 2 40 ? 1.889 15.910 -28.127 1.00 69.44 38 PRO B N 1
ATOM 1437 C CA . PRO B 2 40 ? 0.827 15.248 -28.887 1.00 74.05 38 PRO B CA 1
ATOM 1438 C C . PRO B 2 40 ? -0.531 15.272 -28.214 1.00 78.42 38 PRO B C 1
ATOM 1439 O O . PRO B 2 40 ? -1.539 15.102 -28.909 1.00 77.47 38 PRO B O 1
ATOM 1443 N N . ASP B 2 41 ? -0.567 15.476 -26.897 1.00 77.80 39 ASP B N 1
ATOM 1444 C CA . ASP B 2 41 ? -1.835 15.450 -26.172 1.00 79.39 39 ASP B CA 1
ATOM 1445 C C . ASP B 2 41 ? -2.559 16.779 -26.335 1.00 77.16 39 ASP B C 1
ATOM 1446 O O . ASP B 2 41 ? -3.769 16.866 -26.134 1.00 84.86 39 ASP B O 1
ATOM 1448 N N . GLN B 2 42 ? -1.815 17.811 -26.712 1.00 75.33 40 GLN B N 1
ATOM 1449 C CA . GLN B 2 42 ? -2.402 19.117 -26.980 1.00 78.84 40 GLN B CA 1
ATOM 1450 C C . GLN B 2 42 ? -2.709 19.373 -28.467 1.00 77.99 40 GLN B C 1
ATOM 1451 O O . GLN B 2 42 ? -3.082 20.484 -28.839 1.00 81.42 40 GLN B O 1
ATOM 1457 N N . GLN B 2 43 ? -2.548 18.354 -29.307 1.00 72.37 41 GLN B N 1
ATOM 1458 C CA . GLN B 2 43 ? -2.812 18.483 -30.742 1.00 76.32 41 GLN B CA 1
ATOM 1459 C C . GLN B 2 43 ? -4.160 17.861 -31.105 1.00 77.96 41 GLN B C 1
ATOM 1460 O O . GLN B 2 43 ? -4.467 16.754 -30.683 1.00 77.92 41 GLN B O 1
ATOM 1466 N N . ARG B 2 44 ? -4.956 18.583 -31.889 1.00 77.88 42 ARG B N 1
ATOM 1467 C CA . ARG B 2 44 ? -6.142 18.035 -32.524 1.00 70.22 42 ARG B CA 1
ATOM 1468 C C . ARG B 2 44 ? -5.928 18.209 -34.013 1.00 70.79 42 ARG B C 1
ATOM 1469 O O . ARG B 2 44 ? -5.801 19.341 -34.480 1.00 66.43 42 ARG B O 1
ATOM 1477 N N . LEU B 2 45 ? -5.888 17.108 -34.759 1.00 63.09 43 LEU B N 1
ATOM 1478 C CA . LEU B 2 45 ? -5.709 17.173 -36.205 1.00 65.69 43 LEU B CA 1
ATOM 1479 C C . LEU B 2 45 ? -7.006 16.919 -36.956 1.00 72.74 43 LEU B C 1
ATOM 1480 O O . LEU B 2 45 ? -7.676 15.912 -36.736 1.00 73.87 43 LEU B O 1
ATOM 1485 N N . ILE B 2 46 ? -7.345 17.833 -37.857 1.00 70.10 44 ILE B N 1
ATOM 1486 C CA . ILE B 2 46 ? -8.545 17.702 -38.669 1.00 66.57 44 ILE B CA 1
ATOM 1487 C C . ILE B 2 46 ? -8.217 17.649 -40.162 1.00 71.66 44 ILE B C 1
ATOM 1488 O O . ILE B 2 46 ? -7.336 18.354 -40.645 1.00 67.37 44 ILE B O 1
ATOM 1493 N N . PHE B 2 47 ? -8.931 16.790 -40.877 1.00 70.47 45 PHE B N 1
ATOM 1494 C CA . PHE B 2 47 ? -8.813 16.666 -42.313 1.00 72.72 45 PHE B CA 1
ATOM 1495 C C . PHE B 2 47 ? -10.162 16.202 -42.846 1.00 75.24 45 PHE B C 1
ATOM 1496 O O . PHE B 2 47 ? -10.724 15.219 -42.349 1.00 73.30 45 PHE B O 1
ATOM 1504 N N . ALA B 2 48 ? -10.680 16.912 -43.844 1.00 77.91 46 ALA B N 1
ATOM 1505 C CA . ALA B 2 48 ? -12.030 16.666 -44.377 1.00 79.87 46 ALA B CA 1
ATOM 1506 C C . ALA B 2 48 ? -13.089 16.466 -43.293 1.00 81.52 46 ALA B C 1
ATOM 1507 O O . ALA B 2 48 ? -13.905 15.547 -43.383 1.00 82.39 46 ALA B O 1
ATOM 1509 N N . GLY B 2 49 ? -13.049 17.306 -42.260 1.00 80.90 47 GLY B N 1
ATOM 1510 C CA . GLY B 2 49 ? -14.065 17.297 -41.222 1.00 80.45 47 GLY B CA 1
ATOM 1511 C C . GLY B 2 49 ? -13.864 16.273 -40.122 1.00 83.35 47 GLY B C 1
ATOM 1512 O O . GLY B 2 49 ? -14.331 16.455 -38.994 1.00 86.12 47 GLY B O 1
ATOM 1513 N N . LYS B 2 50 ? -13.171 15.190 -40.445 1.00 82.93 48 LYS B N 1
ATOM 1514 C CA . LYS B 2 50 ? -12.918 14.137 -39.477 1.00 77.52 48 LYS B CA 1
ATOM 1515 C C . LYS B 2 50 ? -11.729 14.525 -38.594 1.00 76.28 48 LYS B C 1
ATOM 1516 O O . LYS B 2 50 ? -10.728 15.030 -39.097 1.00 75.23 48 LYS B O 1
ATOM 1518 N N . GLN B 2 51 ? -11.841 14.323 -37.282 1.00 78.36 49 GLN B N 1
ATOM 1519 C CA . GLN B 2 51 ? -10.675 14.461 -36.401 1.00 79.99 49 GLN B CA 1
ATOM 1520 C C . GLN B 2 51 ? -9.869 13.169 -36.447 1.00 82.17 49 GLN B C 1
ATOM 1521 O O . GLN B 2 51 ? -10.442 12.084 -36.444 1.00 87.09 49 GLN B O 1
ATOM 1527 N N . LEU B 2 52 ? -8.546 13.275 -36.486 1.00 81.67 50 LEU B N 1
ATOM 1528 C CA . LEU B 2 52 ? -7.699 12.091 -36.640 1.00 83.37 50 LEU B CA 1
ATOM 1529 C C . LEU B 2 52 ? -7.320 11.450 -35.301 1.00 83.96 50 LEU B C 1
ATOM 1530 O O . LEU B 2 52 ? -6.800 12.112 -34.405 1.00 88.16 50 LEU B O 1
ATOM 1535 N N . GLU B 2 53 ? -7.595 10.154 -35.183 1.00 84.44 51 GLU B N 1
ATOM 1536 C CA . GLU B 2 53 ? -7.365 9.411 -33.947 1.00 92.26 51 GLU B CA 1
ATOM 1537 C C . GLU B 2 53 ? -6.102 8.573 -34.084 1.00 90.76 51 GLU B C 1
ATOM 1538 O O . GLU B 2 53 ? -5.788 8.098 -35.172 1.00 92.92 51 GLU B O 1
ATOM 1540 N N . ASP B 2 54 ? -5.373 8.386 -32.991 1.00 91.97 52 ASP B N 1
ATOM 1541 C CA . ASP B 2 54 ? -4.137 7.602 -33.046 1.00 96.12 52 ASP B CA 1
ATOM 1542 C C . ASP B 2 54 ? -4.406 6.156 -33.459 1.00 98.96 52 ASP B C 1
ATOM 1543 O O . ASP B 2 54 ? -5.536 5.668 -33.357 1.00 96.99 52 ASP B O 1
ATOM 1548 N N . GLY B 2 55 ? -3.376 5.469 -33.938 1.00 96.13 53 GLY B N 1
ATOM 1549 C CA . GLY B 2 55 ? -3.535 4.072 -34.300 1.00 94.48 53 GLY B CA 1
ATOM 1550 C C . GLY B 2 55 ? -4.340 3.850 -35.568 1.00 98.81 53 GLY B C 1
ATOM 1551 O O . GLY B 2 55 ? -4.689 2.714 -35.907 1.00 97.09 53 GLY B O 1
ATOM 1552 N N . ARG B 2 56 ? -4.663 4.940 -36.257 1.00 96.04 54 ARG B N 1
ATOM 1553 C CA . ARG B 2 56 ? -5.104 4.857 -37.643 1.00 92.88 54 ARG B CA 1
ATOM 1554 C C . ARG B 2 56 ? -3.974 5.440 -38.488 1.00 89.39 54 ARG B C 1
ATOM 1555 O O . ARG B 2 56 ? -3.138 6.188 -37.979 1.00 87.26 54 ARG B O 1
ATOM 1557 N N . THR B 2 57 ? -3.924 5.082 -39.765 1.00 88.98 55 THR B N 1
ATOM 1558 C CA . THR B 2 57 ? -2.871 5.576 -40.645 1.00 84.19 55 THR B CA 1
ATOM 1559 C C . THR B 2 57 ? -3.380 6.712 -41.523 1.00 82.33 55 THR B C 1
ATOM 1560 O O . THR B 2 57 ? -4.578 6.955 -41.597 1.00 83.10 55 THR B O 1
ATOM 1564 N N . LEU B 2 58 ? -2.459 7.387 -42.203 1.00 79.05 56 LEU B N 1
ATOM 1565 C CA . LEU B 2 58 ? -2.802 8.449 -43.138 1.00 79.89 56 LEU B CA 1
ATOM 1566 C C . LEU B 2 58 ? -3.678 7.946 -44.276 1.00 80.44 56 LEU B C 1
ATOM 1567 O O . LEU B 2 58 ? -4.683 8.577 -44.617 1.00 83.30 56 LEU B O 1
ATOM 1572 N N . SER B 2 59 ? -3.301 6.819 -44.868 1.00 81.23 57 SER B N 1
ATOM 1573 C CA . SER B 2 59 ? -4.049 6.288 -46.002 1.00 85.63 57 SER B CA 1
ATOM 1574 C C . SER B 2 59 ? -5.511 6.019 -45.626 1.00 87.28 57 SER B C 1
ATOM 1575 O O . SER B 2 59 ? -6.415 6.225 -46.442 1.00 87.30 57 SER B O 1
ATOM 1578 N N . ASP B 2 60 ? -5.732 5.583 -44.385 1.00 81.15 58 ASP B N 1
ATOM 1579 C CA . ASP B 2 60 ? -7.079 5.348 -43.872 1.00 85.34 58 ASP B CA 1
ATOM 1580 C C . ASP B 2 60 ? -7.998 6.561 -44.067 1.00 87.79 58 ASP B C 1
ATOM 1581 O O . ASP B 2 60 ? -9.187 6.422 -44.375 1.00 86.81 58 ASP B O 1
ATOM 1586 N N . TYR B 2 61 ? -7.444 7.752 -43.878 1.00 85.25 59 TYR B N 1
ATOM 1587 C CA . TYR B 2 61 ? -8.234 8.969 -43.967 1.00 83.94 59 TYR B CA 1
ATOM 1588 C C . TYR B 2 61 ? -8.166 9.539 -45.370 1.00 87.22 59 TYR B C 1
ATOM 1589 O O . TYR B 2 61 ? -8.682 10.626 -45.633 1.00 93.33 59 TYR B O 1
ATOM 1598 N N . ASN B 2 62 ? -7.516 8.798 -46.259 1.00 84.82 60 ASN B N 1
ATOM 1599 C CA . ASN B 2 62 ? -7.364 9.192 -47.650 1.00 86.03 60 ASN B CA 1
ATOM 1600 C C . ASN B 2 62 ? -6.470 10.405 -47.826 1.00 86.36 60 ASN B C 1
ATOM 1601 O O . ASN B 2 62 ? -6.472 11.048 -48.874 1.00 91.26 60 ASN B O 1
ATOM 1606 N N . ILE B 2 63 ? -5.700 10.717 -46.797 1.00 85.80 61 ILE B N 1
ATOM 1607 C CA . ILE B 2 63 ? -4.741 11.798 -46.904 1.00 80.62 61 ILE B CA 1
ATOM 1608 C C . ILE B 2 63 ? -3.744 11.443 -47.988 1.00 82.36 61 ILE B C 1
ATOM 1609 O O . ILE B 2 63 ? -2.931 10.519 -47.839 1.00 82.10 61 ILE B O 1
ATOM 1614 N N . GLN B 2 64 ? -3.840 12.164 -49.097 1.00 80.14 62 GLN B N 1
ATOM 1615 C CA . GLN B 2 64 ? -2.941 11.952 -50.213 1.00 82.98 62 GLN B CA 1
ATOM 1616 C C . GLN B 2 64 ? -1.878 13.040 -50.246 1.00 79.19 62 GLN B C 1
ATOM 1617 O O . GLN B 2 64 ? -1.847 13.894 -49.374 1.00 81.47 62 GLN B O 1
ATOM 1623 N N . LYS B 2 65 ? -1.020 13.006 -51.264 1.00 83.85 63 LYS B N 1
ATOM 1624 C CA . LYS B 2 65 ? 0.122 13.922 -51.381 1.00 82.02 63 LYS B CA 1
ATOM 1625 C C . LYS B 2 65 ? -0.299 15.381 -51.468 1.00 79.42 63 LYS B C 1
ATOM 1626 O O . LYS B 2 65 ? -1.297 15.700 -52.114 1.00 83.46 63 LYS B O 1
ATOM 1628 N N . GLU B 2 66 ? 0.475 16.253 -50.814 1.00 83.94 64 GLU B N 1
ATOM 1629 C CA . GLU B 2 66 ? 0.242 17.707 -50.791 1.00 79.94 64 GLU B CA 1
ATOM 1630 C C . GLU B 2 66 ? -1.014 18.150 -50.022 1.00 71.83 64 GLU B C 1
ATOM 1631 O O . GLU B 2 66 ? -1.326 19.338 -49.986 1.00 78.12 64 GLU B O 1
ATOM 1637 N N . SER B 2 67 ? -1.722 17.205 -49.407 1.00 72.16 65 SER B N 1
ATOM 1638 C CA . SER B 2 67 ? -2.847 17.534 -48.526 1.00 73.77 65 SER B CA 1
ATOM 1639 C C . SER B 2 67 ? -2.412 18.459 -47.390 1.00 74.37 65 SER B C 1
ATOM 1640 O O . SER B 2 67 ? -1.252 18.431 -46.977 1.00 72.07 65 SER B O 1
ATOM 1643 N N . THR B 2 68 ? -3.346 19.276 -46.897 1.00 72.41 66 THR B N 1
ATOM 1644 C CA . THR B 2 68 ? -3.133 20.121 -45.720 1.00 68.71 66 THR B CA 1
ATOM 1645 C C . THR B 2 68 ? -4.027 19.648 -44.577 1.00 70.87 66 THR B C 1
ATOM 1646 O O . THR B 2 68 ? -5.249 19.617 -44.730 1.00 69.11 66 THR B O 1
ATOM 1650 N N . LEU B 2 69 ? -3.413 19.288 -43.445 1.00 70.80 67 LEU B N 1
ATOM 1651 C CA . LEU B 2 69 ? -4.141 18.960 -42.223 1.00 67.11 67 LEU B CA 1
ATOM 1652 C C . LEU B 2 69 ? -4.239 20.193 -41.353 1.00 68.78 67 LEU B C 1
ATOM 1653 O O . LEU B 2 69 ? -3.290 20.986 -41.273 1.00 66.68 67 LEU B O 1
ATOM 1658 N N . HIS B 2 70 ? -5.377 20.351 -40.686 1.00 67.26 68 HIS B N 1
ATOM 1659 C CA . HIS B 2 70 ? -5.586 21.489 -39.807 1.00 65.41 68 HIS B CA 1
ATOM 1660 C C . HIS B 2 70 ? -5.268 21.077 -38.385 1.00 69.37 68 HIS B C 1
ATOM 1661 O O . HIS B 2 70 ? -5.831 20.112 -37.859 1.00 68.57 68 HIS B O 1
ATOM 1668 N N . LEU B 2 71 ? -4.365 21.824 -37.763 1.00 69.95 69 LEU B N 1
ATOM 1669 C CA . LEU B 2 71 ? -3.933 21.556 -36.404 1.00 67.61 69 LEU B CA 1
ATOM 1670 C C . LEU B 2 71 ? -4.568 22.569 -35.456 1.00 65.01 69 LEU B C 1
ATOM 1671 O O . LEU B 2 71 ? -4.386 23.772 -35.616 1.00 68.78 69 LEU B O 1
ATOM 1676 N N . VAL B 2 72 ? -5.308 22.071 -34.476 1.00 69.54 70 VAL B N 1
ATOM 1677 C CA . VAL B 2 72 ? -5.951 22.908 -33.481 1.00 71.74 70 VAL B CA 1
ATOM 1678 C C . VAL B 2 72 ? -5.295 22.652 -32.154 1.00 74.74 70 VAL B C 1
ATOM 1679 O O . VAL B 2 72 ? -5.205 21.508 -31.710 1.00 79.02 70 VAL B O 1
ATOM 1683 N N . LEU B 2 73 ? -4.828 23.719 -31.522 1.00 76.74 71 LEU B N 1
ATOM 1684 C CA . LEU B 2 73 ? -4.127 23.600 -30.259 1.00 82.19 71 LEU B CA 1
ATOM 1685 C C . LEU B 2 73 ? -5.106 23.785 -29.117 1.00 88.21 71 LEU B C 1
ATOM 1686 O O . LEU B 2 73 ? -5.967 24.667 -29.156 1.00 87.31 71 LEU B O 1
ATOM 1691 N N . ARG B 2 74 ? -4.978 22.934 -28.108 1.00 88.92 72 ARG B N 1
ATOM 1692 C CA . ARG B 2 74 ? -5.776 23.052 -26.904 1.00 88.85 72 ARG B CA 1
ATOM 1693 C C . ARG B 2 74 ? -4.831 23.193 -25.724 1.00 97.06 72 ARG B C 1
ATOM 1694 O O . ARG B 2 74 ? -4.127 22.249 -25.359 1.00 95.22 72 ARG B O 1
ATOM 1702 N N . LEU B 2 75 ? -4.793 24.397 -25.163 1.00 102.64 73 LEU B N 1
ATOM 1703 C CA . LEU B 2 75 ? -4.053 24.674 -23.937 1.00 104.42 73 LEU B CA 1
ATOM 1704 C C . LEU B 2 75 ? -5.077 24.968 -22.831 1.00 106.17 73 LEU B C 1
ATOM 1705 O O . LEU B 2 75 ? -6.122 25.559 -23.113 1.00 107.09 73 LEU B O 1
ATOM 1707 N N . ARG B 2 76 ? -4.814 24.551 -21.589 1.00 108.41 74 ARG B N 1
ATOM 1708 C CA . ARG B 2 76 ? -3.600 23.836 -21.198 1.00 105.80 74 ARG B CA 1
ATOM 1709 C C . ARG B 2 76 ? -3.584 22.414 -21.757 1.00 102.43 74 ARG B C 1
ATOM 1710 O O . ARG B 2 76 ? -2.534 21.777 -21.820 1.00 98.85 74 ARG B O 1
ATOM 1712 N N . GLY B 2 77 ? -4.756 21.933 -22.168 1.00 100.55 75 GLY B N 1
ATOM 1713 C CA . GLY B 2 77 ? -4.883 20.637 -22.814 1.00 96.75 75 GLY B CA 1
ATOM 1714 C C . GLY B 2 77 ? -4.528 19.470 -21.913 1.00 97.74 75 GLY B C 1
ATOM 1715 O O . GLY B 2 77 ? -4.498 18.313 -22.349 1.00 93.67 75 GLY B O 1
ATOM 1716 N N . GLY B 2 78 ? -4.254 19.776 -20.650 1.00 93.57 76 GLY B N 1
ATOM 1717 C CA . GLY B 2 78 ? -3.940 18.754 -19.675 1.00 96.47 76 GLY B CA 1
ATOM 1718 C C . GLY B 2 78 ? -4.973 18.706 -18.564 1.00 93.96 76 GLY B C 1
ATOM 1719 O O . GLY B 2 78 ? -5.595 19.719 -18.234 1.00 98.08 76 GLY B O 1
#

Foldseek 3Di:
DAPQLVLLVVLQVCQVPPADPQKGKAADPPGSQKMKMWGALDPPFLLHGATWIKMWGHDRCPPVAGTWMFIPAQAQAFQAARRRGGNDCCNPVNPDNVDGPRRVNVSVSCCSVPPDLVDGNPVVQSCCVVPPVPVNSVVSNVSRVRRVD/DKAKEKEAEPVGDIDIDIDHQFAWPVNVLVVCCVVPVDDSLQKWKDDPRDTGDTPHGNVNVPNDHHYYIYIYGDPPSD

CATH classification: 3.10.110.10

Sequence (227 aa):
STPARRRLMRDFKRMKEDAPPGVSASPLPDNVMVWNAMIIGPADTPYEDGTFRLLLEFDEEYPNKPPHVKFLSEMFHPNVYANGEIKLDILQNRWTPTYDVASILTSIQSLFNDPNPASPANVEAATLFKDHKSQYVKRVKETVEKSWEIQMQIFVKTLTGKTITLEVEPSDTIENVKAKIQDKEGIPPDQQRLIFAGKQLEDGRTLSDYNIQKESTLHLVLRLRGG

GO terms:
  GO:0070628 proteasome binding (F, IDA)
  GO:0004842 ubiquitin-protein transferase activity (F, IDA)
  GO:0000785 chromatin (C, IDA)
  GO:0005634 nucleus (C, IDA)
  GO:0005737 cytoplasm (C, IDA)
  GO:0003697 single-stranded DNA binding (F, IDA)
  GO:0017116 single-stranded DNA helicase activity (F, IDA)
  GO:0097505 Rad6-Rad18 complex (C, IDA)
  GO:0036503 ERAD pathway (P, IGI)
  GO:0042275 error-free postreplication DNA repair (P, IGI)
  GO:0042276 error-prone translesion synthesis (P, IGI)
  GO:0070987 error-free translesion synthesis (P, IGI)
  GO:0000722 telomere maintenance via recombination (P, IGI)
  GO:0000724 double-strand break repair via homologous recombination (P, IGI)
  GO:0034620 cellular response to unfolded protein (P, IMP)
  GO:0042138 meiotic DNA double-strand break formation (P, IMP)
  GO:0009302 sno(s)RNA transcription (P, IMP)
  GO:1990303 UBR1-RAD6 ubiquitin ligase complex (C, IMP)
  GO:0031509 subtelomeric heterochromatin formation (P, IMP)
  GO:0031571 mitotic G1 DNA damage checkpoint signaling (P, IMP)

InterPro domains:
  IPR000608 Ubiquitin-conjugating (UBC), catalytic core domain [PF00179] (8-144)
  IPR000608 Ubiquitin-conjugating (UBC), catalytic core domain [PS50127] (4-150)
  IPR016135 Ubiquitin-conjugating enzyme/RWD-like [G3DSA:3.10.110.10] (5-165)
  IPR016135 Ubiquitin-conjugating enzyme/RWD-like [SSF54495] (1-151)
  IPR023313 Ubiquitin-conjugating enzyme, active site [PS00183] (77-92)
  IPR050113 Ubiquitin-conjugating enzyme E2-like [PTHR24067] (3-150)

Solvent-accessible surface area: 11660 Å² total; per-residue (Å²): 130,35,104,0,120,55,24,0,114,164,4,32,48,104,14,147,152,63,42,23,120,33,10,55,13,49,24,61,141,131,65,29,30,30,0,70,4,58,0,50,3,25,67,140,11,37,0,70,87,0,26,0,111,0,34,0,62,17,81,93,105,3,21,119,36,38,8,91,7,63,10,100,18,70,33,12,2,0,1,5,75,113,99,8,52,6,40,23,87,17,21,91,108,49,30,63,70,106,60,26,0,3,31,0,0,48,29,3,27,57,22,5,91,71,22,71,56,83,27,7,19,28,24,69,0,10,27,17,44,66,101,90,112,97,96,7,61,63,90,0,92,63,11,8,97,51,7,141,160,192,152,23,87,0,62,2,89,20,145,117,37,124,68,23,60,12,84,10,28,38,86,44,45,0,44,49,2,13,43,38,0,69,125,117,41,61,30,59,50,58,44,0,8,0,52,35,96,72,46,60,1,36,87,71,23,33,0,59,102,53,99,4,116,56,124,21,52,0,89,4,20,87,126,96,88,5,36

B-factor: mean 74.76, std 10.49, range [53.69, 114.52]

Nearest PDB structures (foldseek):
  4r62-assembly1_A  TM=1.007E+00  e=3.839E-32  Saccharomyces cerevisiae S288C
  7w75-assembly2_B  TM=9.925E-01  e=2.351E-27  Kluyveromyces lactis NRRL Y-1140
  6cyr-assembly1_A  TM=9.749E-01  e=3.812E-24  Homo sapiens
  2yb6-assembly1_A  TM=9.771E-01  e=1.651E-23  Homo sapiens
  8iej-assembly1_R  TM=9.750E-01  e=2.929E-23  Homo sapiens